Protein AF-A0ABD0X853-F1 (afdb_monomer_lite)

Structure (mmCIF, N/CA/C/O backbone):
data_AF-A0ABD0X853-F1
#
_entry.id   AF-A0ABD0X853-F1
#
loop_
_atom_site.group_PDB
_atom_site.id
_atom_site.type_symbol
_atom_site.label_atom_id
_atom_site.label_alt_id
_atom_site.label_comp_id
_atom_site.label_asym_id
_atom_site.label_entity_id
_atom_site.label_seq_id
_atom_site.pdbx_PDB_ins_code
_atom_site.Cartn_x
_atom_site.Cartn_y
_atom_site.Cartn_z
_atom_site.occupancy
_atom_site.B_iso_or_equiv
_atom_site.auth_seq_id
_atom_site.auth_comp_id
_atom_site.auth_asym_id
_atom_site.auth_atom_id
_atom_site.pdbx_PDB_model_num
ATOM 1 N N . MET A 1 1 ? 74.932 -10.452 -94.643 1.00 52.75 1 MET A N 1
ATOM 2 C CA . MET A 1 1 ? 75.109 -10.412 -93.174 1.00 52.75 1 MET A CA 1
ATOM 3 C C . MET A 1 1 ? 75.388 -9.011 -92.609 1.00 52.75 1 MET A C 1
ATOM 5 O O . MET A 1 1 ? 75.242 -8.850 -91.410 1.00 52.75 1 MET A O 1
ATOM 9 N N . GLY A 1 2 ? 75.765 -7.993 -93.405 1.00 56.88 2 GLY A N 1
ATOM 10 C CA . GLY A 1 2 ? 75.958 -6.618 -92.895 1.00 56.88 2 GLY A CA 1
ATOM 11 C C . GLY A 1 2 ? 74.700 -5.731 -92.892 1.00 56.88 2 GLY A C 1
ATOM 12 O O . GLY A 1 2 ? 74.518 -4.940 -91.975 1.00 56.88 2 GLY A O 1
ATOM 13 N N . SER A 1 3 ? 73.799 -5.887 -93.871 1.00 59.72 3 SER A N 1
ATOM 14 C CA . SER A 1 3 ? 72.617 -5.016 -94.021 1.00 59.72 3 SER A CA 1
ATOM 15 C C . SER A 1 3 ? 71.503 -5.293 -93.006 1.00 59.72 3 SER A C 1
ATOM 17 O O . SER A 1 3 ? 70.805 -4.374 -92.584 1.00 59.72 3 SER A O 1
ATOM 19 N N . GLU A 1 4 ? 71.340 -6.543 -92.571 1.00 64.81 4 GLU A N 1
ATOM 20 C CA . GLU A 1 4 ? 70.337 -6.913 -91.563 1.00 64.81 4 GLU A CA 1
ATOM 21 C C . GLU A 1 4 ? 70.722 -6.413 -90.167 1.00 64.81 4 GLU A C 1
ATOM 23 O O . GLU A 1 4 ? 69.861 -5.951 -89.423 1.00 64.81 4 GLU A O 1
ATOM 28 N N . LEU A 1 5 ? 72.019 -6.411 -89.837 1.00 64.44 5 LEU A N 1
ATOM 29 C CA . LEU A 1 5 ? 72.507 -5.904 -88.555 1.00 64.44 5 LEU A CA 1
ATOM 30 C C . LEU A 1 5 ? 72.352 -4.379 -88.455 1.00 64.44 5 LEU A C 1
ATOM 32 O O . LEU A 1 5 ? 71.980 -3.878 -87.398 1.00 64.44 5 LEU A O 1
ATOM 36 N N . GLU A 1 6 ? 72.563 -3.639 -89.549 1.00 70.38 6 GLU A N 1
ATOM 37 C CA . GLU A 1 6 ? 72.265 -2.200 -89.586 1.00 70.38 6 GLU A CA 1
ATOM 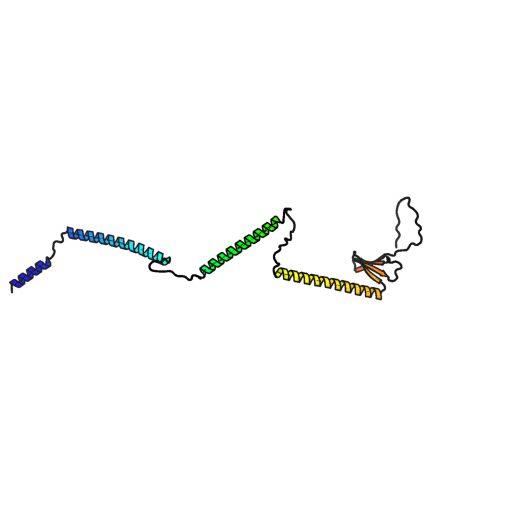38 C C . GLU A 1 6 ? 70.766 -1.908 -89.491 1.00 70.38 6 GLU A C 1
ATOM 40 O O . GLU A 1 6 ? 70.372 -0.961 -88.811 1.00 70.38 6 GLU A O 1
ATOM 45 N N . SER A 1 7 ? 69.927 -2.738 -90.113 1.00 71.19 7 SER A N 1
ATOM 46 C CA . SER A 1 7 ? 68.466 -2.594 -90.067 1.00 71.19 7 SER A CA 1
ATOM 47 C C . SER A 1 7 ? 67.920 -2.838 -88.658 1.00 71.19 7 SER A C 1
ATOM 49 O O . SER A 1 7 ? 67.110 -2.053 -88.168 1.00 71.19 7 SER A O 1
ATOM 51 N N . LEU A 1 8 ? 68.445 -3.855 -87.965 1.00 65.31 8 LEU A N 1
ATOM 52 C CA . LEU A 1 8 ? 68.125 -4.151 -86.567 1.00 65.31 8 LEU A CA 1
ATOM 53 C C . LEU A 1 8 ? 68.648 -3.069 -85.617 1.00 65.31 8 LEU A C 1
ATOM 55 O O . LEU A 1 8 ? 67.955 -2.709 -84.672 1.00 65.31 8 LEU A O 1
ATOM 59 N N . LYS A 1 9 ? 69.821 -2.484 -85.886 1.00 67.62 9 LYS A N 1
ATOM 60 C CA . LYS A 1 9 ? 70.365 -1.374 -85.086 1.00 67.62 9 LYS A CA 1
ATOM 61 C C . LYS A 1 9 ? 69.567 -0.079 -85.282 1.00 67.62 9 LYS A C 1
ATOM 63 O O . LYS A 1 9 ? 69.356 0.650 -84.317 1.00 67.62 9 LYS A O 1
ATOM 68 N N . LYS A 1 10 ? 69.058 0.176 -86.496 1.00 66.00 10 LYS A N 1
ATOM 69 C CA . LYS A 1 10 ? 68.132 1.284 -86.796 1.00 66.00 10 LYS A CA 1
ATOM 70 C C . LYS A 1 10 ? 66.753 1.077 -86.169 1.00 66.00 10 LYS A C 1
ATOM 72 O O . LYS A 1 10 ? 66.209 2.020 -85.611 1.00 66.00 10 LYS A O 1
ATOM 77 N N . GLN A 1 11 ? 66.209 -0.140 -86.206 1.00 61.59 11 GLN A N 1
ATOM 78 C CA . GLN A 1 11 ? 64.957 -0.472 -85.515 1.00 61.59 11 GLN A CA 1
ATOM 79 C C . GLN A 1 11 ? 65.110 -0.415 -83.992 1.00 61.59 11 GLN A C 1
ATOM 81 O O . GLN A 1 11 ? 64.218 0.077 -83.314 1.00 61.59 11 GLN A O 1
ATOM 86 N N . GLN A 1 12 ? 66.252 -0.838 -83.447 1.00 58.97 12 GLN A N 1
ATOM 87 C CA . GLN A 1 12 ? 66.525 -0.764 -82.012 1.00 58.97 12 GLN A CA 1
ATOM 88 C C . GLN A 1 12 ? 66.743 0.680 -81.535 1.00 58.97 12 GLN A C 1
ATOM 90 O O . GLN A 1 12 ? 66.284 1.021 -80.451 1.00 58.97 12 GLN A O 1
ATOM 95 N N . ALA A 1 13 ? 67.344 1.550 -82.354 1.00 54.69 13 ALA A N 1
ATOM 96 C CA . ALA A 1 13 ? 67.406 2.988 -82.081 1.00 54.69 13 ALA A CA 1
ATOM 97 C C . ALA A 1 13 ? 66.012 3.649 -82.130 1.00 54.69 13 ALA A C 1
ATOM 99 O O . ALA A 1 13 ? 65.677 4.431 -81.249 1.00 54.69 13 ALA A O 1
ATOM 100 N N . PHE A 1 14 ? 65.164 3.265 -83.090 1.00 54.28 14 PHE A N 1
ATOM 101 C CA . PHE A 1 14 ? 63.805 3.805 -83.241 1.00 54.28 14 PHE A CA 1
ATOM 102 C C . PHE A 1 14 ? 62.836 3.345 -82.136 1.00 54.28 14 PHE A C 1
ATOM 104 O O . PHE A 1 14 ? 61.912 4.067 -81.779 1.00 54.28 14 PHE A O 1
A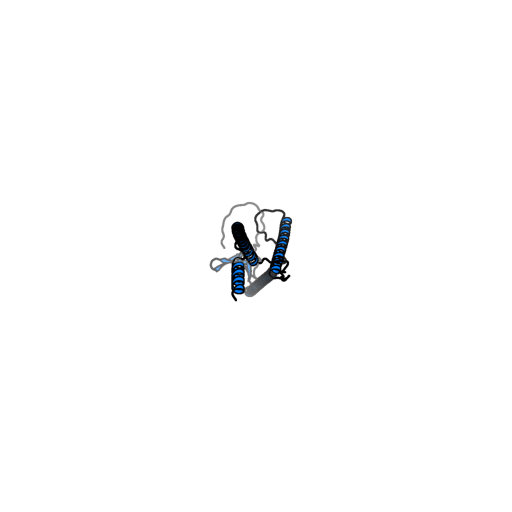TOM 111 N N . ILE A 1 15 ? 63.047 2.151 -81.571 1.00 51.84 15 ILE A N 1
ATOM 112 C CA . ILE A 1 15 ? 62.245 1.617 -80.457 1.00 51.84 15 ILE A CA 1
ATOM 113 C C . ILE A 1 15 ? 62.690 2.214 -79.109 1.00 51.84 15 ILE A C 1
ATOM 115 O O . ILE A 1 15 ? 61.861 2.388 -78.220 1.00 51.84 15 ILE A O 1
ATOM 119 N N . VAL A 1 16 ? 63.969 2.579 -78.961 1.00 50.50 16 VAL A N 1
ATOM 120 C CA . VAL A 1 16 ? 64.491 3.265 -77.762 1.00 50.50 16 VAL A CA 1
ATOM 121 C C . VAL A 1 16 ? 64.174 4.771 -77.770 1.00 50.50 16 VAL A C 1
ATOM 123 O O . VAL A 1 16 ? 64.070 5.373 -76.707 1.00 50.50 16 VAL A O 1
ATOM 126 N N . GLU A 1 17 ? 63.913 5.364 -78.938 1.00 45.22 17 GLU A N 1
ATOM 127 C CA . GLU A 1 17 ? 63.374 6.728 -79.100 1.00 45.22 17 GLU A CA 1
ATOM 128 C C . GLU A 1 17 ? 61.846 6.755 -79.317 1.00 45.22 17 GLU A C 1
ATOM 130 O O . GLU A 1 17 ? 61.290 7.733 -79.816 1.00 45.22 17 GLU A O 1
ATOM 135 N N . GLY A 1 18 ? 61.131 5.696 -78.929 1.00 49.09 18 GLY A N 1
ATOM 136 C CA . GLY A 1 18 ? 59.671 5.701 -78.843 1.00 49.09 18 GLY A CA 1
ATOM 137 C C . GLY A 1 18 ? 59.195 6.537 -77.651 1.00 49.09 18 GLY A C 1
ATOM 138 O O . GLY A 1 18 ? 58.913 5.976 -76.597 1.00 49.09 18 GLY A O 1
ATOM 139 N N . ASN A 1 19 ? 59.098 7.857 -77.866 1.00 55.94 19 ASN A N 1
ATOM 140 C CA . ASN A 1 19 ? 58.679 8.968 -76.982 1.00 55.94 19 ASN A CA 1
ATOM 141 C C . ASN A 1 19 ? 59.812 9.776 -76.308 1.00 55.94 19 ASN A C 1
ATOM 143 O O . ASN A 1 19 ? 59.972 9.700 -75.090 1.00 55.94 19 ASN A O 1
ATOM 147 N N . PRO A 1 20 ? 60.525 10.666 -77.027 1.00 53.47 20 PRO A N 1
ATOM 148 C CA . PRO A 1 20 ? 61.391 11.669 -76.418 1.00 53.47 20 PRO A CA 1
ATOM 149 C C . PRO A 1 20 ? 60.745 13.065 -76.378 1.00 53.47 20 PRO A C 1
ATOM 151 O O . PRO A 1 20 ? 61.444 14.063 -76.228 1.00 53.47 20 PRO A O 1
ATOM 154 N N . LEU A 1 21 ? 59.420 13.169 -76.516 1.00 54.41 21 LEU A N 1
ATOM 155 C CA . LEU A 1 21 ? 58.728 14.446 -76.368 1.00 54.41 21 LEU A CA 1
ATOM 156 C C . LEU A 1 21 ? 57.335 14.254 -75.770 1.00 54.41 21 LEU A C 1
ATOM 158 O O . LEU A 1 21 ? 56.337 14.627 -76.371 1.00 54.41 21 LEU A O 1
ATOM 162 N N . VAL A 1 22 ? 57.278 13.714 -74.550 1.00 58.31 22 VAL A N 1
ATOM 163 C CA . VAL A 1 22 ? 56.329 14.320 -73.613 1.00 58.31 22 VAL A CA 1
ATOM 164 C C . VAL A 1 22 ? 56.853 15.739 -73.457 1.00 58.31 22 VAL A C 1
ATOM 166 O O . VAL A 1 22 ? 57.983 15.929 -72.989 1.00 58.31 22 VAL A O 1
ATOM 169 N N . THR A 1 23 ? 56.134 16.723 -73.992 1.00 70.44 23 THR A N 1
ATOM 170 C CA . THR A 1 23 ? 56.579 18.110 -73.848 1.00 70.44 23 THR A CA 1
ATOM 171 C C . THR A 1 23 ? 56.736 18.374 -72.352 1.00 70.44 23 THR A C 1
ATOM 173 O O . THR A 1 23 ? 56.002 17.823 -71.531 1.00 70.44 23 THR A O 1
ATOM 176 N N . LYS A 1 24 ? 57.738 19.157 -71.947 1.00 79.25 24 LYS A N 1
ATOM 177 C CA . LYS A 1 24 ? 57.947 19.462 -70.521 1.00 79.25 24 LYS A CA 1
ATOM 178 C C . LYS A 1 24 ? 56.639 19.935 -69.857 1.00 79.25 24 LYS A C 1
ATOM 180 O O . LYS A 1 24 ? 56.352 19.571 -68.726 1.00 79.25 24 LYS A O 1
ATOM 185 N N . GLU A 1 25 ? 55.824 20.643 -70.632 1.00 80.38 25 GLU A N 1
ATOM 186 C CA . GLU A 1 25 ? 54.476 21.098 -70.305 1.00 80.38 25 GLU A CA 1
ATOM 187 C C . GLU A 1 25 ? 53.479 19.956 -70.044 1.00 80.38 25 GLU A C 1
ATOM 189 O O . GLU A 1 25 ? 52.725 20.036 -69.084 1.00 80.38 25 GLU A O 1
ATOM 194 N N . GLU A 1 26 ? 53.486 18.873 -70.824 1.00 85.25 26 GLU A N 1
ATOM 195 C CA . GLU A 1 26 ? 52.666 17.678 -70.566 1.00 85.25 26 GLU A CA 1
ATOM 196 C C . GLU A 1 26 ? 53.115 16.924 -69.309 1.00 85.25 26 GLU A C 1
ATOM 198 O O . GLU A 1 26 ? 52.271 16.471 -68.536 1.00 85.25 26 GLU A O 1
ATOM 203 N N . VAL A 1 27 ? 54.427 16.809 -69.060 1.00 87.12 27 VAL A N 1
ATOM 204 C CA . VAL A 1 27 ? 54.938 16.212 -67.810 1.00 87.12 27 VAL A CA 1
ATOM 205 C C . VAL A 1 27 ? 54.499 17.052 -66.614 1.00 87.12 27 VAL A C 1
ATOM 207 O O . VAL A 1 27 ? 54.039 16.506 -65.612 1.00 87.12 27 VAL A O 1
ATOM 210 N N . ASP A 1 28 ? 54.623 18.373 -66.715 1.00 87.56 28 ASP A N 1
ATOM 211 C CA . ASP A 1 28 ? 54.239 19.297 -65.653 1.00 87.56 28 ASP A CA 1
ATOM 212 C C . ASP A 1 28 ? 52.706 19.329 -65.468 1.00 87.56 28 ASP A C 1
ATOM 214 O O . ASP A 1 28 ? 52.232 19.334 -64.335 1.00 87.56 28 ASP A O 1
ATOM 218 N N . ALA A 1 29 ? 51.914 19.217 -66.540 1.00 90.44 29 ALA A N 1
ATOM 219 C CA . ALA A 1 29 ? 50.457 19.079 -66.466 1.00 90.44 29 ALA A CA 1
ATOM 220 C C . ALA A 1 29 ? 50.022 17.760 -65.807 1.00 90.44 29 ALA A C 1
ATOM 222 O O . ALA A 1 29 ? 49.100 17.749 -64.992 1.00 90.44 29 ALA A O 1
ATOM 223 N N . LEU A 1 30 ? 50.695 16.648 -66.115 1.00 92.25 30 LEU A N 1
ATOM 224 C CA . LEU A 1 30 ? 50.442 15.361 -65.466 1.00 92.25 30 LEU A CA 1
ATOM 225 C C . LEU A 1 30 ? 50.843 15.386 -63.988 1.00 92.25 30 LEU A C 1
ATOM 227 O O . LEU A 1 30 ? 50.111 14.844 -63.167 1.00 92.25 30 LEU A O 1
ATOM 231 N N . ARG A 1 31 ? 51.951 16.046 -63.629 1.00 92.69 31 ARG A N 1
ATOM 232 C CA . ARG A 1 31 ? 52.357 16.250 -62.227 1.00 92.69 31 ARG A CA 1
ATOM 233 C C . ARG A 1 31 ? 51.329 17.062 -61.452 1.00 92.69 31 ARG A C 1
ATOM 235 O O . ARG A 1 31 ? 50.897 16.617 -60.397 1.00 92.69 31 ARG A O 1
ATOM 242 N N . LEU A 1 32 ? 50.872 18.180 -62.015 1.00 93.81 32 LEU A N 1
ATOM 243 C CA . LEU A 1 32 ? 49.794 18.975 -61.425 1.00 93.81 32 LEU A CA 1
ATOM 244 C C . LEU A 1 32 ? 48.513 18.149 -61.270 1.00 93.81 32 LEU A C 1
ATOM 246 O O . LEU A 1 32 ? 47.830 18.258 -60.255 1.00 93.81 32 LEU A O 1
ATOM 250 N N . LYS A 1 33 ? 48.193 17.285 -62.243 1.00 95.19 33 LYS A N 1
ATOM 251 C CA . LYS A 1 33 ? 47.018 16.415 -62.142 1.00 95.19 33 LYS A CA 1
ATOM 252 C C . LYS A 1 33 ? 47.171 15.343 -61.066 1.00 95.19 33 LYS A C 1
ATOM 254 O O . LYS A 1 33 ? 46.189 15.015 -60.408 1.00 95.19 33 LYS A O 1
ATOM 259 N N . ILE A 1 34 ? 48.373 14.800 -60.889 1.00 95.31 34 ILE A N 1
ATOM 260 C CA . ILE A 1 34 ? 48.684 13.864 -59.805 1.00 95.31 34 ILE A CA 1
ATOM 261 C C . ILE A 1 34 ? 48.510 14.566 -58.458 1.00 95.31 34 ILE A C 1
ATOM 263 O O . ILE A 1 34 ? 47.775 14.053 -57.624 1.00 95.31 34 ILE A O 1
ATOM 267 N N . GLU A 1 35 ? 49.076 15.760 -58.283 1.00 95.94 35 GLU A N 1
ATOM 268 C CA . GLU A 1 35 ? 48.928 16.547 -57.051 1.00 95.94 35 GLU A CA 1
ATOM 269 C C . GLU A 1 35 ? 47.455 16.886 -56.752 1.00 95.94 35 GLU A C 1
ATOM 271 O O . GLU A 1 35 ? 47.000 16.746 -55.618 1.00 95.94 35 GLU A O 1
ATOM 276 N N . GLU A 1 36 ? 46.671 17.267 -57.767 1.00 96.25 36 GLU A N 1
ATOM 277 C CA . GLU A 1 36 ? 45.229 17.519 -57.624 1.00 96.25 36 GLU A CA 1
ATOM 278 C C . GLU A 1 36 ? 44.469 16.254 -57.196 1.00 96.25 36 GLU A C 1
ATOM 280 O O . GLU A 1 36 ? 43.630 16.299 -56.295 1.00 96.25 36 GLU A O 1
ATOM 285 N N . LEU A 1 37 ? 44.761 15.113 -57.826 1.00 96.69 37 LEU A N 1
ATOM 286 C CA . LEU A 1 37 ? 44.128 13.836 -57.498 1.00 96.69 37 LEU A CA 1
ATOM 287 C C . LEU A 1 37 ? 44.545 13.323 -56.116 1.00 96.69 37 LEU A C 1
ATOM 289 O O . LEU A 1 37 ? 43.723 12.726 -55.424 1.00 96.69 37 LEU A O 1
ATOM 293 N N . GLU A 1 38 ? 45.786 13.557 -55.696 1.00 96.50 38 GLU A N 1
ATOM 294 C CA . GLU A 1 38 ? 46.273 13.221 -54.358 1.00 96.50 38 GLU A CA 1
ATOM 295 C C . GLU A 1 38 ? 45.591 14.077 -53.287 1.00 96.50 38 GLU A C 1
ATOM 297 O O . GLU A 1 38 ? 45.124 13.536 -52.282 1.00 96.50 38 GLU A O 1
ATOM 302 N N . ALA A 1 39 ? 45.440 15.382 -53.528 1.00 96.31 39 ALA A N 1
ATOM 303 C CA . ALA A 1 39 ? 44.702 16.276 -52.638 1.00 96.31 39 ALA A CA 1
ATOM 304 C C . ALA A 1 39 ? 43.216 15.889 -52.541 1.00 96.31 39 ALA A C 1
ATOM 306 O O . ALA A 1 39 ? 42.644 15.859 -51.449 1.00 96.31 39 ALA A O 1
ATOM 307 N N . GLU A 1 40 ? 42.588 15.543 -53.667 1.00 97.00 40 GLU A N 1
ATOM 308 C CA . GLU A 1 40 ? 41.197 15.089 -53.700 1.00 97.00 40 GLU A CA 1
ATOM 309 C C . GLU A 1 40 ? 41.022 13.734 -53.002 1.00 97.00 40 GLU A C 1
ATOM 311 O O . GLU A 1 40 ? 40.076 13.552 -52.235 1.00 97.00 40 GLU A O 1
ATOM 316 N N . ARG A 1 41 ? 41.960 12.798 -53.194 1.00 96.88 41 ARG A N 1
ATOM 317 C CA . ARG A 1 41 ? 41.980 11.525 -52.466 1.00 96.88 41 ARG A CA 1
ATOM 318 C C . ARG A 1 41 ? 42.067 11.770 -50.962 1.00 96.88 41 ARG A C 1
ATOM 320 O O . ARG A 1 41 ? 41.265 11.207 -50.225 1.00 96.88 41 ARG A O 1
ATOM 327 N N . GLN A 1 42 ? 42.988 12.622 -50.514 1.00 96.81 42 GLN A N 1
ATOM 328 C CA . GLN A 1 42 ? 43.139 12.943 -49.095 1.00 96.81 42 GLN A CA 1
ATOM 329 C C . GLN A 1 42 ? 41.861 13.578 -48.525 1.00 96.81 42 GLN A C 1
ATOM 331 O O . GLN A 1 42 ? 41.407 13.207 -47.444 1.00 96.81 42 GLN A O 1
ATOM 336 N N . ARG A 1 43 ? 41.225 14.487 -49.276 1.00 97.62 43 ARG A N 1
ATOM 337 C CA . ARG A 1 43 ? 39.942 15.096 -48.897 1.00 97.62 43 ARG A CA 1
ATOM 338 C C . ARG A 1 43 ? 38.838 14.051 -48.743 1.00 97.62 43 ARG A C 1
ATOM 340 O O . ARG A 1 43 ? 38.073 14.111 -47.782 1.00 97.62 43 ARG A O 1
ATOM 347 N N . LEU A 1 44 ? 38.735 13.114 -49.684 1.00 97.06 44 LEU A N 1
ATOM 348 C CA . LEU A 1 44 ? 37.743 12.041 -49.637 1.00 97.06 44 LEU A CA 1
ATOM 349 C C . LEU A 1 44 ? 38.019 11.055 -48.499 1.00 97.06 44 LEU A C 1
ATOM 351 O O . LEU A 1 44 ? 37.070 10.605 -47.866 1.00 97.06 44 LEU A O 1
ATOM 355 N N . GLU A 1 45 ? 39.282 10.752 -48.201 1.00 97.12 45 GLU A N 1
ATOM 356 C CA . GLU A 1 45 ? 39.669 9.909 -47.062 1.00 97.12 45 GLU A CA 1
ATOM 357 C C . GLU A 1 45 ? 39.276 10.546 -45.726 1.00 97.12 45 GLU A C 1
ATOM 359 O O . GLU A 1 45 ? 38.651 9.888 -44.899 1.00 97.12 45 GLU A O 1
ATOM 364 N N . GLU A 1 46 ? 39.543 11.840 -45.539 1.00 96.88 46 GLU A N 1
ATOM 365 C CA . GLU A 1 46 ? 39.105 12.583 -44.351 1.00 96.88 46 GLU A CA 1
ATOM 366 C C . GLU A 1 46 ? 37.573 12.545 -44.205 1.00 96.88 46 GLU A C 1
ATOM 368 O O . GLU A 1 46 ? 37.039 12.279 -43.126 1.00 96.88 46 GLU A O 1
ATOM 373 N N . GLN A 1 47 ? 36.843 12.763 -45.306 1.00 97.12 47 GLN A N 1
ATOM 374 C CA . GLN A 1 47 ? 35.381 12.691 -45.312 1.00 97.12 47 GLN A CA 1
ATOM 375 C C . GLN A 1 47 ? 34.867 11.286 -44.990 1.00 97.12 47 GLN A C 1
ATOM 377 O O . GLN A 1 47 ? 33.891 11.159 -44.251 1.00 97.12 47 GLN A O 1
ATOM 382 N N . ASN A 1 48 ? 35.517 10.247 -45.514 1.00 97.00 48 ASN A N 1
ATOM 383 C CA . ASN A 1 48 ? 35.157 8.860 -45.250 1.00 97.00 48 ASN A CA 1
ATOM 384 C C . ASN A 1 48 ? 35.380 8.514 -43.774 1.00 97.00 48 ASN A C 1
ATOM 386 O O . ASN A 1 48 ? 34.445 8.065 -43.125 1.00 97.00 48 ASN A O 1
ATOM 390 N N . ASN A 1 49 ? 36.531 8.881 -43.203 1.00 97.00 49 ASN A N 1
ATOM 391 C CA . ASN A 1 49 ? 36.824 8.690 -41.779 1.00 97.00 49 ASN A CA 1
ATOM 392 C C . ASN A 1 49 ? 35.779 9.372 -40.881 1.00 97.00 49 ASN A C 1
ATOM 394 O O . ASN A 1 49 ? 35.324 8.806 -39.890 1.00 97.00 49 ASN A O 1
ATOM 398 N N . VAL A 1 50 ? 35.356 10.595 -41.224 1.00 96.31 50 VAL A N 1
ATOM 399 C CA . VAL A 1 50 ? 34.305 11.303 -40.471 1.00 96.31 50 VAL A CA 1
ATOM 400 C C . VAL A 1 50 ? 32.956 10.591 -40.577 1.00 96.31 50 VAL A C 1
ATOM 402 O O . VAL A 1 50 ? 32.205 10.559 -39.600 1.00 96.31 50 VAL A O 1
ATOM 405 N N . LEU A 1 51 ? 32.617 10.056 -41.749 1.00 95.25 51 LEU A N 1
ATOM 406 C CA . LEU A 1 51 ? 31.381 9.303 -41.947 1.00 95.25 51 LEU A CA 1
ATOM 407 C C . LEU A 1 51 ? 31.421 7.959 -41.219 1.00 95.25 51 LEU A C 1
ATOM 409 O O . LEU A 1 51 ? 30.444 7.621 -40.558 1.00 95.25 51 LEU A O 1
ATOM 413 N N . GLU A 1 52 ? 32.545 7.254 -41.267 1.00 94.56 52 GLU A N 1
ATOM 414 C CA . GLU A 1 52 ? 32.767 5.987 -40.575 1.00 94.56 52 GLU A CA 1
ATOM 415 C C . GLU A 1 52 ? 32.644 6.169 -39.059 1.00 94.56 52 GLU A C 1
ATOM 417 O O . GLU A 1 52 ? 31.802 5.525 -38.440 1.00 94.56 52 GLU A O 1
ATOM 422 N N . MET A 1 53 ? 33.321 7.165 -38.474 1.00 93.12 53 MET A N 1
ATOM 423 C CA . MET A 1 53 ? 33.165 7.495 -37.049 1.00 93.12 53 MET A CA 1
ATOM 424 C C . MET A 1 53 ? 31.715 7.829 -36.663 1.00 93.12 53 MET A C 1
ATOM 426 O O . MET A 1 53 ? 31.267 7.529 -35.555 1.00 93.12 53 MET A O 1
ATOM 430 N N . ARG A 1 54 ? 30.956 8.489 -37.549 1.00 92.44 54 ARG A N 1
ATOM 431 C CA . ARG A 1 54 ? 29.534 8.770 -37.294 1.00 92.44 54 ARG A CA 1
ATOM 432 C C . ARG A 1 54 ? 28.702 7.499 -37.337 1.00 92.44 54 ARG A C 1
ATOM 434 O O . ARG A 1 54 ? 27.836 7.347 -36.482 1.00 92.44 54 ARG A O 1
ATOM 441 N N . MET A 1 55 ? 28.950 6.625 -38.308 1.00 89.31 55 MET A N 1
ATOM 442 C CA . MET A 1 55 ? 28.267 5.339 -38.415 1.00 89.31 55 MET A CA 1
ATOM 443 C C . MET A 1 55 ? 28.542 4.471 -37.190 1.00 89.31 55 MET A C 1
ATOM 445 O O . MET A 1 55 ? 27.592 4.028 -36.560 1.00 89.31 55 MET A O 1
ATOM 449 N N . GLU A 1 56 ? 29.801 4.348 -36.766 1.00 89.81 56 GLU A N 1
ATOM 450 C CA . GLU A 1 56 ? 30.167 3.615 -35.550 1.00 89.81 56 GLU A CA 1
ATOM 451 C C . GLU A 1 56 ? 29.44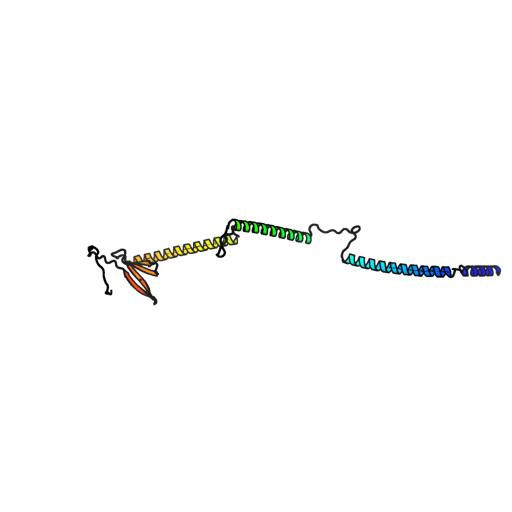1 4.157 -34.315 1.00 89.81 56 GLU A C 1
ATOM 453 O O . GLU A 1 56 ? 28.934 3.396 -33.493 1.00 89.81 56 GLU A O 1
ATOM 458 N N . ARG A 1 57 ? 29.333 5.485 -34.186 1.00 91.25 57 ARG A N 1
ATOM 459 C CA . ARG A 1 57 ? 28.573 6.093 -33.088 1.00 91.25 57 ARG A CA 1
ATOM 460 C C . ARG A 1 57 ? 27.089 5.722 -33.143 1.00 91.25 57 ARG A C 1
ATOM 462 O O . ARG A 1 57 ? 26.512 5.413 -32.105 1.00 91.25 57 ARG A O 1
ATOM 469 N N . HIS A 1 58 ? 26.479 5.746 -34.324 1.00 88.88 58 HIS A N 1
ATOM 470 C CA . HIS A 1 58 ? 25.081 5.354 -34.503 1.00 88.88 58 HIS A CA 1
ATOM 471 C C . HIS A 1 58 ? 24.857 3.861 -34.220 1.00 88.88 58 HIS A C 1
ATOM 473 O O . HIS A 1 58 ? 23.881 3.508 -33.560 1.00 88.88 58 HIS A O 1
ATOM 479 N N . ASP A 1 59 ? 25.797 2.999 -34.606 1.00 84.94 59 ASP A N 1
ATOM 480 C CA . ASP A 1 59 ? 25.754 1.566 -34.303 1.00 84.94 59 ASP A CA 1
ATOM 481 C C . ASP A 1 59 ? 25.850 1.307 -32.789 1.00 84.94 59 ASP A C 1
ATOM 483 O O . ASP A 1 59 ? 25.127 0.466 -32.250 1.00 84.94 59 ASP A O 1
ATOM 487 N N . LEU A 1 60 ? 26.685 2.073 -32.074 1.00 88.00 60 LEU A N 1
ATOM 488 C CA . LEU A 1 60 ? 26.778 2.021 -30.609 1.00 88.00 60 LEU A CA 1
ATOM 489 C C . LEU A 1 60 ? 25.496 2.506 -29.914 1.00 88.00 60 LEU A C 1
ATOM 491 O O . LEU A 1 60 ? 25.154 2.013 -28.838 1.00 88.00 60 LEU A O 1
ATOM 495 N N . GLU A 1 61 ? 24.784 3.459 -30.515 1.00 89.62 61 GLU A N 1
ATOM 496 C CA . GLU A 1 61 ? 23.485 3.955 -30.041 1.00 89.62 61 GLU A CA 1
ATOM 497 C C . GLU A 1 61 ? 22.324 2.996 -30.384 1.00 89.62 61 GLU A C 1
ATOM 499 O O . GLU A 1 61 ? 21.222 3.145 -29.850 1.00 89.62 61 GLU A O 1
ATOM 504 N N . GLY A 1 62 ? 22.580 1.976 -31.214 1.00 87.44 62 GLY A N 1
ATOM 505 C CA . GLY A 1 62 ? 21.598 0.979 -31.639 1.00 87.44 62 GLY A CA 1
ATOM 506 C C . GLY A 1 62 ? 20.695 1.447 -32.781 1.00 87.44 62 GLY A C 1
ATOM 507 O O . GLY A 1 62 ? 19.560 0.972 -32.887 1.00 87.44 62 GLY A O 1
ATOM 508 N N . ASP A 1 63 ? 21.168 2.385 -33.603 1.00 89.44 63 ASP A N 1
ATOM 509 C CA . ASP A 1 63 ? 20.466 2.815 -34.811 1.00 89.44 63 ASP A CA 1
ATOM 510 C C . ASP A 1 63 ? 20.426 1.685 -35.857 1.00 89.44 63 ASP A C 1
ATOM 512 O O . ASP A 1 63 ? 21.264 0.781 -35.871 1.00 89.44 63 ASP A O 1
ATOM 516 N N . TYR A 1 64 ? 19.415 1.695 -36.722 1.00 88.94 64 TYR A N 1
ATOM 517 C CA . TYR A 1 64 ? 19.238 0.658 -37.735 1.00 88.94 64 TYR A CA 1
ATOM 518 C C . TYR A 1 64 ? 18.577 1.195 -39.002 1.00 88.94 64 TYR A C 1
ATOM 520 O O . TYR A 1 64 ? 17.671 2.024 -38.965 1.00 88.94 64 TYR A O 1
ATOM 528 N N . ASP A 1 65 ? 18.986 0.650 -40.149 1.00 90.56 65 ASP A N 1
ATOM 529 C CA . ASP A 1 65 ? 18.372 0.950 -41.443 1.00 90.56 65 ASP A CA 1
ATOM 530 C C . ASP A 1 65 ? 16.998 0.249 -41.559 1.00 90.56 65 ASP A C 1
ATOM 532 O O . ASP A 1 65 ? 16.952 -0.986 -41.650 1.00 90.56 65 ASP A O 1
ATOM 536 N N . PRO A 1 66 ? 15.870 0.990 -41.598 1.00 90.69 66 PRO A N 1
ATOM 537 C CA . PRO A 1 66 ? 14.528 0.409 -41.633 1.00 90.69 66 PRO A CA 1
ATOM 538 C C . PRO A 1 66 ? 14.198 -0.293 -42.960 1.00 90.69 66 PRO A C 1
ATOM 540 O O . PRO A 1 66 ? 13.214 -1.032 -43.026 1.00 90.69 66 PRO A O 1
ATOM 543 N N . VAL A 1 67 ? 14.989 -0.079 -44.021 1.00 94.62 67 VAL A N 1
ATOM 544 C CA . VAL A 1 67 ? 14.823 -0.770 -45.312 1.00 94.62 67 VAL A CA 1
ATOM 545 C C . VAL A 1 67 ? 15.423 -2.176 -45.256 1.00 94.62 67 VAL A C 1
ATOM 547 O O . VAL A 1 67 ? 14.897 -3.098 -45.880 1.00 94.62 67 VAL A O 1
ATOM 550 N N . LYS A 1 68 ? 16.511 -2.354 -44.499 1.00 93.25 68 LYS A N 1
ATOM 551 C CA . LYS A 1 68 ? 17.248 -3.626 -44.400 1.00 93.25 68 LYS A CA 1
ATOM 552 C C . LYS A 1 68 ? 16.849 -4.451 -43.185 1.00 93.25 68 LYS A C 1
ATOM 554 O O . LYS A 1 68 ? 16.855 -5.679 -43.255 1.00 93.25 68 LYS A O 1
ATOM 559 N N . THR A 1 69 ? 16.488 -3.790 -42.090 1.00 92.81 69 THR A N 1
ATOM 560 C CA . THR A 1 69 ? 16.319 -4.429 -40.788 1.00 92.81 69 THR A CA 1
ATOM 561 C C . THR A 1 69 ? 14.974 -4.060 -40.182 1.00 92.81 69 THR A C 1
ATOM 563 O O . THR A 1 69 ? 14.629 -2.890 -40.041 1.00 92.81 69 THR A O 1
ATOM 566 N N . LYS A 1 70 ? 14.213 -5.078 -39.768 1.00 94.69 70 LYS A N 1
ATOM 567 C CA . LYS A 1 70 ? 12.961 -4.901 -39.030 1.00 94.69 70 LYS A CA 1
ATOM 568 C C . LYS A 1 70 ? 13.148 -5.331 -37.582 1.00 94.69 70 LYS A C 1
ATOM 570 O O . LYS A 1 70 ? 13.391 -6.505 -37.312 1.00 94.69 70 LYS A O 1
ATOM 575 N N . VAL A 1 71 ? 12.979 -4.393 -36.655 1.00 92.25 71 VAL A N 1
ATOM 576 C CA . VAL A 1 71 ? 13.027 -4.679 -35.218 1.00 92.25 71 VAL A CA 1
ATOM 577 C C . VAL A 1 71 ? 11.670 -5.199 -34.754 1.00 92.25 71 VAL A C 1
ATOM 579 O O . VAL A 1 71 ? 10.631 -4.586 -35.001 1.00 92.25 71 VAL A O 1
ATOM 582 N N . LEU A 1 72 ? 11.674 -6.352 -34.089 1.00 94.38 72 LEU A N 1
ATOM 583 C CA . LEU A 1 72 ? 10.484 -6.996 -33.543 1.00 94.38 72 LEU A CA 1
ATOM 584 C C . LEU A 1 72 ? 10.664 -7.202 -32.041 1.00 94.38 72 LEU A C 1
ATOM 586 O O . LEU A 1 72 ? 11.744 -7.556 -31.576 1.00 94.38 72 LEU A O 1
ATOM 590 N N . HIS A 1 73 ? 9.585 -7.033 -31.287 1.00 94.94 73 HIS A N 1
ATOM 591 C CA . HIS A 1 73 ? 9.526 -7.400 -29.880 1.00 94.94 73 HIS A CA 1
ATOM 592 C C . HIS A 1 73 ? 8.173 -8.040 -29.577 1.00 94.94 73 HIS A C 1
ATOM 594 O O . HIS A 1 73 ? 7.191 -7.828 -30.293 1.00 94.94 73 HIS A O 1
ATOM 600 N N . PHE A 1 74 ? 8.097 -8.806 -28.490 1.00 96.94 74 PHE A N 1
ATOM 601 C CA . PHE A 1 74 ? 6.817 -9.334 -28.030 1.00 96.94 74 PHE A CA 1
ATOM 602 C C . PHE A 1 74 ? 5.869 -8.187 -27.673 1.00 96.94 74 PHE A C 1
ATOM 604 O O . PHE A 1 74 ? 6.265 -7.217 -27.015 1.00 96.94 74 PHE A O 1
ATOM 611 N N . SER A 1 75 ? 4.611 -8.309 -28.099 1.00 94.44 75 SER A N 1
ATOM 612 C CA . SER A 1 75 ? 3.544 -7.380 -27.713 1.00 94.44 75 SER A CA 1
ATOM 613 C C . SER A 1 75 ? 3.355 -7.373 -26.194 1.00 94.44 75 SER A C 1
ATOM 615 O O . SER A 1 75 ? 3.234 -6.310 -25.597 1.00 94.44 75 SER A O 1
ATOM 617 N N . LEU A 1 76 ? 3.426 -8.555 -25.575 1.00 94.06 76 LEU A N 1
ATOM 618 C CA . LEU A 1 76 ? 3.418 -8.771 -24.129 1.00 94.06 76 LEU A CA 1
ATOM 619 C C . LEU A 1 76 ? 4.847 -8.908 -23.597 1.00 94.06 76 LEU A C 1
ATOM 621 O O . LEU A 1 76 ? 5.310 -10.004 -23.291 1.00 94.06 76 LEU A O 1
ATOM 625 N N . ASN A 1 77 ? 5.558 -7.791 -23.484 1.00 96.69 77 ASN A N 1
ATOM 626 C CA . ASN A 1 77 ? 6.890 -7.763 -22.876 1.00 96.69 77 ASN A CA 1
ATOM 627 C C . ASN A 1 77 ? 6.849 -7.244 -21.421 1.00 96.69 77 ASN A C 1
ATOM 629 O O . ASN A 1 77 ? 5.919 -6.514 -21.061 1.00 96.69 77 ASN A O 1
ATOM 633 N N . PRO A 1 78 ? 7.848 -7.565 -20.577 1.00 97.69 78 PRO A N 1
ATOM 634 C CA . PRO A 1 78 ? 7.882 -7.115 -19.182 1.00 97.69 78 PRO A CA 1
ATOM 635 C C . PRO A 1 78 ? 7.742 -5.594 -19.012 1.00 97.69 78 PRO A C 1
ATOM 637 O O . PRO A 1 78 ? 7.020 -5.138 -18.130 1.00 97.69 78 PRO A O 1
ATOM 640 N N . THR A 1 79 ? 8.344 -4.794 -19.899 1.00 96.94 79 THR A N 1
ATOM 641 C CA . THR A 1 79 ? 8.231 -3.325 -19.877 1.00 96.94 79 THR A CA 1
ATOM 642 C C . THR A 1 79 ? 6.797 -2.853 -20.131 1.00 96.94 79 THR A C 1
ATOM 644 O O . THR A 1 79 ? 6.307 -1.953 -19.450 1.00 96.94 79 THR A O 1
ATOM 647 N N . SER A 1 80 ? 6.098 -3.468 -21.088 1.00 96.56 80 SER A N 1
ATOM 648 C CA . SER A 1 80 ? 4.697 -3.170 -21.400 1.00 96.56 80 SER A CA 1
ATOM 649 C C . SER A 1 80 ? 3.772 -3.539 -20.241 1.00 96.56 80 SER A C 1
ATOM 651 O O . SER A 1 80 ? 2.901 -2.743 -19.893 1.00 96.56 80 SER A O 1
ATOM 653 N N . GLN A 1 81 ? 4.026 -4.671 -19.575 1.00 97.00 81 GLN A N 1
ATOM 654 C CA . GLN A 1 81 ? 3.282 -5.088 -18.386 1.00 97.00 81 GLN A CA 1
ATOM 655 C C . GLN A 1 81 ? 3.521 -4.129 -17.216 1.00 97.00 81 GLN A C 1
ATOM 657 O O . GLN A 1 81 ? 2.561 -3.649 -16.623 1.00 97.00 81 GLN A O 1
ATOM 662 N N . ALA A 1 82 ? 4.774 -3.759 -16.940 1.00 97.56 82 ALA A N 1
ATOM 663 C CA . ALA A 1 82 ? 5.105 -2.800 -15.886 1.00 97.56 82 ALA A CA 1
ATOM 664 C C . ALA A 1 82 ? 4.485 -1.415 -16.145 1.00 97.56 82 ALA A C 1
ATOM 666 O O . ALA A 1 82 ? 3.993 -0.757 -15.228 1.00 97.56 82 ALA A O 1
ATOM 667 N N . LYS A 1 83 ? 4.462 -0.965 -17.409 1.00 97.44 83 LYS A N 1
ATOM 668 C CA . LYS A 1 83 ? 3.779 0.275 -17.801 1.00 97.44 83 LYS A CA 1
ATOM 669 C C . LYS A 1 83 ? 2.270 0.177 -17.569 1.00 97.44 83 LYS A C 1
ATOM 671 O O . LYS A 1 83 ? 1.687 1.127 -17.055 1.00 97.44 83 LYS A O 1
ATOM 676 N N . GLN A 1 84 ? 1.649 -0.943 -17.936 1.00 97.31 84 GLN A N 1
ATOM 677 C CA . GLN A 1 84 ? 0.219 -1.168 -17.733 1.00 97.31 84 GLN A CA 1
ATOM 678 C C . GLN A 1 84 ? -0.146 -1.213 -16.246 1.00 97.31 84 GLN A C 1
ATOM 680 O O . GLN A 1 84 ? -1.093 -0.544 -15.849 1.00 97.31 84 GLN A O 1
ATOM 685 N N . GLN A 1 85 ? 0.629 -1.923 -15.426 1.00 97.38 85 GLN A N 1
ATOM 686 C CA . GLN A 1 85 ? 0.442 -1.972 -13.973 1.00 97.38 85 GLN A CA 1
ATOM 687 C C . GLN A 1 85 ? 0.519 -0.576 -13.356 1.00 97.38 85 GLN A C 1
ATOM 689 O O . GLN A 1 85 ? -0.395 -0.166 -12.652 1.00 97.38 85 GLN A O 1
ATOM 694 N N . ARG A 1 86 ? 1.536 0.215 -13.719 1.00 97.94 86 ARG A N 1
ATOM 695 C CA . ARG A 1 86 ? 1.658 1.602 -13.246 1.00 97.94 86 ARG A CA 1
ATOM 696 C C . ARG A 1 86 ? 0.448 2.461 -13.624 1.00 97.94 86 ARG A C 1
ATOM 698 O O . ARG A 1 86 ? 0.031 3.311 -12.842 1.00 97.94 86 ARG A O 1
ATOM 705 N N . LEU A 1 87 ? -0.096 2.283 -14.830 1.00 98.19 87 LEU A N 1
ATOM 706 C CA . LEU A 1 87 ? -1.302 2.998 -15.257 1.00 98.19 87 LEU A CA 1
ATOM 707 C C . LEU A 1 87 ? -2.520 2.570 -14.432 1.00 98.19 87 LEU A C 1
ATOM 709 O O . LEU A 1 87 ? -3.242 3.436 -13.947 1.00 98.19 87 LEU A O 1
ATOM 713 N N . GLN A 1 88 ? -2.699 1.266 -14.218 1.00 97.81 88 GLN A N 1
ATOM 714 C CA . GLN A 1 88 ? -3.782 0.721 -13.397 1.00 97.81 88 GLN A CA 1
ATOM 715 C C . GLN A 1 88 ? -3.700 1.205 -11.946 1.00 97.81 88 GLN A C 1
ATOM 717 O O . GLN A 1 88 ? -4.707 1.628 -11.390 1.00 97.81 88 GLN A O 1
ATOM 722 N N . GLU A 1 89 ? -2.510 1.214 -11.346 1.00 97.69 89 GLU A N 1
ATOM 723 C CA . GLU A 1 89 ? -2.283 1.754 -10.001 1.00 97.69 89 GLU A CA 1
ATOM 724 C C . GLU A 1 89 ? -2.615 3.248 -9.933 1.00 97.69 89 GLU A C 1
ATOM 726 O O . GLU A 1 89 ? -3.304 3.697 -9.019 1.00 97.69 89 GLU A O 1
ATOM 731 N N . ALA A 1 90 ? -2.176 4.032 -10.921 1.00 98.00 90 ALA A N 1
ATOM 732 C CA . ALA A 1 90 ? -2.481 5.457 -10.975 1.00 98.00 90 ALA A CA 1
ATOM 733 C C . ALA A 1 90 ? -3.989 5.724 -11.129 1.00 98.00 90 ALA A C 1
ATOM 735 O O . ALA A 1 90 ? -4.508 6.678 -10.548 1.00 98.00 90 ALA A O 1
ATOM 736 N N . GLU A 1 91 ? -4.697 4.902 -11.904 1.00 98.00 91 GLU A N 1
ATOM 737 C CA . GLU A 1 91 ? -6.153 4.966 -12.039 1.00 98.00 91 GLU A CA 1
ATOM 738 C C . GLU A 1 91 ? -6.857 4.569 -10.740 1.00 98.00 91 GLU A C 1
ATOM 740 O O . GLU A 1 91 ? -7.708 5.324 -10.269 1.00 98.00 91 GLU A O 1
ATOM 745 N N . ALA A 1 92 ? -6.449 3.467 -10.107 1.00 97.62 92 ALA A N 1
ATOM 746 C CA . ALA A 1 92 ? -6.980 3.028 -8.820 1.00 97.62 92 ALA A CA 1
ATOM 747 C C . ALA A 1 92 ? -6.831 4.128 -7.757 1.00 97.62 92 ALA A C 1
ATOM 749 O O . ALA A 1 92 ? -7.822 4.561 -7.169 1.00 97.62 92 ALA A O 1
ATOM 750 N N . LEU A 1 93 ? -5.630 4.696 -7.611 1.00 97.56 93 LEU A N 1
ATOM 751 C CA . LEU A 1 93 ? -5.374 5.803 -6.685 1.00 97.56 93 LEU A CA 1
ATOM 752 C C . LEU A 1 93 ? -6.234 7.035 -6.993 1.00 97.56 93 LEU A C 1
ATOM 754 O O . LEU A 1 93 ? -6.731 7.694 -6.080 1.00 97.56 93 LEU A O 1
ATOM 758 N N . ARG A 1 94 ? -6.450 7.366 -8.272 1.00 97.25 94 ARG A N 1
ATOM 759 C CA . ARG A 1 94 ? -7.342 8.474 -8.653 1.00 97.25 94 ARG A CA 1
ATOM 760 C C . ARG A 1 94 ? -8.784 8.203 -8.246 1.00 97.25 94 ARG A C 1
ATOM 762 O O . ARG A 1 94 ? -9.429 9.118 -7.735 1.00 97.25 94 ARG A O 1
ATOM 769 N N . THR A 1 95 ? -9.272 6.981 -8.450 1.00 97.06 95 THR A N 1
ATOM 770 C CA . THR A 1 95 ? -10.630 6.602 -8.042 1.00 97.06 95 THR A CA 1
ATOM 771 C C . THR A 1 95 ? -10.791 6.628 -6.525 1.00 97.06 95 THR A C 1
ATOM 773 O O . THR A 1 95 ? -11.754 7.212 -6.039 1.00 97.06 95 THR A O 1
ATOM 776 N N . GLU A 1 96 ? -9.821 6.122 -5.761 1.00 95.69 96 GLU A N 1
ATOM 777 C CA . GLU A 1 96 ? -9.843 6.183 -4.295 1.00 95.69 96 GLU A CA 1
ATOM 778 C C . GLU A 1 96 ? -9.844 7.623 -3.783 1.00 95.69 96 GLU A C 1
ATOM 780 O O . GLU A 1 96 ? -10.650 7.978 -2.922 1.00 95.69 96 GLU A O 1
ATOM 785 N N . LEU A 1 97 ? -8.997 8.488 -4.351 1.00 96.56 97 LEU A N 1
ATOM 786 C CA . LEU A 1 97 ? -8.986 9.908 -4.011 1.00 96.56 97 LEU A CA 1
ATOM 787 C C . LEU A 1 97 ? -10.316 10.583 -4.344 1.00 96.56 97 LEU A C 1
ATOM 789 O O . LEU A 1 97 ? -10.755 11.455 -3.594 1.00 96.56 97 LEU A O 1
ATOM 793 N N . GLN A 1 98 ? -10.956 10.213 -5.453 1.00 96.38 98 GLN A N 1
ATOM 794 C CA . GLN A 1 98 ? -12.273 10.731 -5.801 1.00 96.38 98 GLN A CA 1
ATOM 795 C C . GLN A 1 98 ? -13.330 10.272 -4.790 1.00 96.38 98 GLN A C 1
ATOM 797 O O . GLN A 1 98 ? -14.007 11.125 -4.217 1.00 96.38 98 GLN A O 1
ATOM 802 N N . CYS A 1 99 ? -13.412 8.972 -4.504 1.00 95.25 99 CYS A N 1
ATOM 803 C CA . CYS A 1 99 ? -14.330 8.415 -3.511 1.00 95.25 99 CYS A CA 1
ATOM 804 C C . CYS A 1 99 ? -14.129 9.060 -2.133 1.00 95.25 99 CYS A C 1
ATOM 806 O O . CYS A 1 99 ? -15.091 9.470 -1.486 1.00 95.25 99 CYS A O 1
ATOM 808 N N . LEU A 1 100 ? -12.876 9.223 -1.696 1.00 93.56 100 LEU A N 1
ATOM 809 C CA . LEU A 1 100 ? -12.552 9.863 -0.423 1.00 93.56 100 LEU A CA 1
ATOM 810 C C . LEU A 1 100 ? -12.955 11.342 -0.412 1.00 93.56 100 LEU A C 1
ATOM 812 O O . LEU A 1 100 ? -13.497 11.829 0.578 1.00 93.56 100 LEU A O 1
ATOM 816 N N . ARG A 1 101 ? -12.730 12.071 -1.512 1.00 94.56 101 ARG A N 1
ATOM 817 C CA . ARG A 1 101 ? -13.159 13.473 -1.646 1.00 94.56 101 ARG A CA 1
ATOM 818 C C . ARG A 1 101 ? -14.676 13.614 -1.624 1.00 94.56 101 ARG A C 1
ATOM 820 O O . ARG A 1 101 ? -15.179 14.550 -1.008 1.00 94.56 101 ARG A O 1
ATOM 827 N N . GLU A 1 102 ? -15.399 12.721 -2.288 1.00 93.19 102 GLU A N 1
ATOM 828 C CA . GLU A 1 102 ? -16.864 12.685 -2.263 1.00 93.19 102 GLU A CA 1
ATOM 829 C C . GLU A 1 102 ? -17.376 12.359 -0.857 1.00 93.19 102 GLU A C 1
ATOM 831 O O . GLU A 1 102 ? -18.270 13.043 -0.355 1.00 93.19 102 GLU A O 1
ATOM 836 N N . HIS A 1 103 ? -16.739 11.409 -0.169 1.00 86.94 103 HIS A N 1
ATOM 837 C CA . HIS A 1 103 ? -17.054 11.079 1.216 1.00 86.94 103 HIS A CA 1
ATOM 838 C C . HIS A 1 103 ? -16.830 12.273 2.153 1.00 86.94 103 HIS A C 1
ATOM 840 O O . HIS A 1 103 ? -17.751 12.676 2.863 1.00 86.94 103 HIS A O 1
ATOM 846 N N . LEU A 1 104 ? -15.660 12.917 2.097 1.00 88.31 104 LEU A N 1
ATOM 847 C CA . LEU A 1 104 ? -15.373 14.129 2.873 1.00 88.31 104 LEU A CA 1
ATOM 848 C C . LEU A 1 104 ? -16.361 15.256 2.565 1.00 88.31 104 LEU A C 1
ATOM 850 O O . LEU A 1 104 ? -16.816 15.930 3.486 1.00 88.31 104 LEU A O 1
ATOM 854 N N . ARG A 1 105 ? -16.745 15.437 1.295 1.00 91.44 105 ARG A N 1
ATOM 855 C CA . ARG A 1 105 ? -17.771 16.413 0.912 1.00 91.44 105 ARG A CA 1
ATOM 856 C C . ARG A 1 105 ? -19.119 16.080 1.544 1.00 91.44 105 ARG A C 1
ATOM 858 O O . ARG A 1 105 ? -19.790 16.990 2.015 1.00 91.44 105 ARG A O 1
ATOM 865 N N . SER A 1 106 ? -19.509 14.806 1.579 1.00 85.81 106 SER A N 1
ATOM 866 C CA . SER A 1 106 ? -20.758 14.377 2.215 1.00 85.81 106 SER A CA 1
ATOM 867 C C . SER A 1 106 ? -20.749 14.615 3.730 1.00 85.81 106 SER A C 1
ATOM 869 O O . SER A 1 106 ? -21.730 15.129 4.260 1.00 85.81 106 SER A O 1
ATOM 871 N N . LEU A 1 107 ? -19.624 14.360 4.411 1.00 83.25 107 LEU A N 1
ATOM 872 C CA . LEU A 1 107 ? -19.450 14.676 5.834 1.00 83.25 107 LEU A CA 1
ATOM 873 C C . LEU A 1 107 ? -19.506 16.185 6.093 1.00 83.25 107 LEU A C 1
ATOM 875 O O . LEU A 1 107 ? -20.174 16.621 7.024 1.00 83.25 107 LEU A O 1
ATOM 879 N N . GLN A 1 108 ? -18.840 16.990 5.263 1.00 82.56 108 GLN A N 1
ATOM 880 C CA . GLN A 1 108 ? -18.863 18.451 5.385 1.00 82.56 108 GLN A CA 1
ATOM 881 C C . GLN A 1 108 ? -20.249 19.037 5.085 1.00 82.56 108 GLN A C 1
ATOM 883 O O . GLN A 1 108 ? -20.660 19.991 5.736 1.00 82.56 108 GLN A O 1
ATOM 888 N N . ALA A 1 109 ? -20.990 18.465 4.131 1.00 78.69 109 ALA A N 1
ATOM 889 C CA . ALA A 1 109 ? -22.350 18.890 3.802 1.00 78.69 109 ALA A CA 1
ATOM 890 C C . ALA A 1 109 ? -23.381 18.446 4.855 1.00 78.69 109 ALA A C 1
ATOM 892 O O . ALA A 1 109 ? -24.332 19.176 5.120 1.00 78.69 109 ALA A O 1
ATOM 893 N N . GLY A 1 110 ? -23.187 17.276 5.473 1.00 64.00 110 GLY A N 1
ATOM 894 C CA . GLY A 1 110 ? -23.989 16.795 6.604 1.00 64.00 110 GLY A CA 1
ATOM 895 C C . GLY A 1 110 ? -23.631 17.451 7.943 1.00 64.00 110 GLY A C 1
ATOM 896 O O . GLY A 1 110 ? -24.393 17.341 8.899 1.00 64.00 110 GLY A O 1
ATOM 897 N N . GLY A 1 111 ? -22.491 18.145 8.009 1.00 53.19 111 GLY A N 1
ATOM 898 C CA . GLY A 1 111 ? -21.996 18.874 9.171 1.00 53.19 111 GLY A CA 1
ATOM 899 C C . GLY A 1 111 ? -22.006 20.383 8.947 1.00 53.19 111 GLY A C 1
ATOM 900 O O . GLY A 1 111 ? -20.952 21.012 8.857 1.00 53.19 111 GLY A O 1
ATOM 901 N N . THR A 1 112 ? -23.185 21.001 8.875 1.00 45.31 112 THR A N 1
ATOM 902 C CA . THR A 1 112 ? -23.273 22.463 8.925 1.00 45.31 112 THR A CA 1
ATOM 903 C C . THR A 1 112 ? -22.883 22.963 10.322 1.00 45.31 112 THR A C 1
ATOM 905 O O . THR A 1 112 ? -23.670 22.876 11.257 1.00 45.31 112 THR A O 1
ATOM 908 N N . VAL A 1 113 ? -21.666 23.504 10.416 1.00 53.56 113 VAL A N 1
ATOM 909 C CA . VAL A 1 113 ? -21.192 24.542 11.351 1.00 53.56 113 VAL A CA 1
ATOM 910 C C . VAL A 1 113 ? -21.438 24.296 12.847 1.00 53.56 113 VAL A C 1
ATOM 912 O O . VAL A 1 113 ? -22.486 24.637 13.387 1.00 53.56 113 VAL A O 1
ATOM 915 N N . SER A 1 114 ? -20.381 23.896 13.559 1.00 40.81 114 SER A N 1
ATOM 916 C CA . SER A 1 114 ? -20.047 24.456 14.878 1.00 40.81 114 SER A CA 1
ATOM 917 C C . SER A 1 114 ? -18.587 24.178 15.241 1.00 40.81 114 SER A C 1
ATOM 919 O O . SER A 1 114 ? -18.218 23.030 15.425 1.00 40.81 114 SER A O 1
ATOM 921 N N . ALA A 1 115 ? -17.818 25.272 15.309 1.00 37.62 115 ALA A N 1
ATOM 922 C CA . ALA A 1 115 ? -16.712 25.597 16.224 1.00 37.62 115 ALA A CA 1
ATOM 923 C C . ALA A 1 115 ? -15.551 24.597 16.498 1.00 37.62 115 ALA A C 1
ATOM 925 O O . ALA A 1 115 ? -15.715 23.383 16.477 1.00 37.62 115 ALA A O 1
ATOM 926 N N . PRO A 1 116 ? -14.337 25.117 16.791 1.00 49.25 116 PRO A N 1
ATOM 927 C CA . PRO A 1 116 ? -13.140 24.311 16.977 1.00 49.25 116 PRO A CA 1
ATOM 928 C C . PRO A 1 116 ? -13.065 23.749 18.402 1.00 49.25 116 PRO A C 1
ATOM 930 O O . PRO A 1 116 ? -13.200 24.486 19.376 1.00 49.25 116 PRO A O 1
ATOM 933 N N . GLY A 1 117 ? -12.752 22.461 18.507 1.00 46.69 117 GLY A N 1
ATOM 934 C CA . GLY A 1 117 ? -12.384 21.813 19.764 1.00 46.69 117 GLY A CA 1
ATOM 935 C C . GLY A 1 117 ? -13.455 20.864 20.288 1.00 46.69 117 GLY A C 1
ATOM 936 O O . GLY A 1 117 ? -14.560 21.273 20.621 1.00 46.69 117 GLY A O 1
ATOM 937 N N . GLY A 1 118 ? -13.079 19.593 20.404 1.00 38.62 118 GLY A N 1
ATOM 938 C CA . GLY A 1 118 ? -13.867 18.577 21.091 1.00 38.62 118 GLY A CA 1
ATOM 939 C C . GLY A 1 118 ? -14.017 17.317 20.256 1.00 38.62 118 GLY A C 1
ATOM 940 O O . GLY A 1 118 ? -14.770 17.311 19.289 1.00 38.62 118 GLY A O 1
ATOM 941 N N . ASP A 1 119 ? -13.265 16.289 20.653 1.00 47.81 119 ASP A N 1
ATOM 942 C CA . ASP A 1 119 ? -13.471 14.859 20.399 1.00 47.81 119 ASP A CA 1
ATOM 943 C C . ASP A 1 119 ? -14.761 14.509 19.646 1.00 47.81 119 ASP A C 1
ATOM 945 O O . ASP A 1 119 ? -15.795 14.181 20.229 1.00 47.81 119 ASP A O 1
ATOM 949 N N . ALA A 1 120 ? -14.683 14.523 18.320 1.00 43.06 120 ALA A N 1
ATOM 950 C CA . ALA A 1 120 ? -15.681 13.893 17.482 1.00 43.06 120 ALA A CA 1
ATOM 951 C C . ALA A 1 120 ? -15.107 12.553 17.037 1.00 43.06 120 ALA A C 1
ATOM 953 O O . ALA A 1 120 ? -14.354 12.457 16.069 1.00 43.06 120 ALA A O 1
ATOM 954 N N . SER A 1 121 ? -15.477 11.517 17.785 1.00 50.38 121 SER A N 1
ATOM 955 C CA . SER A 1 121 ? -15.579 10.148 17.292 1.00 50.38 121 SER A CA 1
ATOM 956 C C . SER A 1 121 ? -16.421 10.177 16.012 1.00 50.38 121 SER A C 1
ATOM 958 O O . SER A 1 121 ? -17.652 10.160 16.044 1.00 50.38 121 SER A O 1
ATOM 960 N N . LEU A 1 122 ? -15.754 10.354 14.872 1.00 47.28 122 LEU A N 1
ATOM 961 C CA . LEU A 1 122 ? -16.389 10.373 13.565 1.00 47.28 122 LEU A CA 1
ATOM 962 C C . LEU A 1 122 ? -16.754 8.930 13.231 1.00 47.28 122 LEU A C 1
ATOM 964 O O . LEU A 1 122 ? -15.903 8.121 12.866 1.00 47.28 122 LEU A O 1
ATOM 968 N N . GLY A 1 123 ? -18.038 8.616 13.403 1.00 50.09 123 GLY A N 1
ATOM 969 C CA . GLY A 1 123 ? -18.660 7.377 12.960 1.00 50.09 123 GLY A CA 1
ATOM 970 C C . GLY A 1 123 ? -18.553 7.244 11.446 1.00 50.09 123 GLY A C 1
ATOM 971 O O . GLY A 1 123 ? -19.438 7.659 10.702 1.00 50.09 123 GLY A O 1
ATOM 972 N N . VAL A 1 124 ? -17.444 6.667 10.999 1.00 43.50 124 VAL A N 1
ATOM 973 C CA . VAL A 1 124 ? -17.230 6.259 9.619 1.00 43.50 124 VAL A CA 1
ATOM 974 C C . VAL A 1 124 ? -18.061 4.997 9.374 1.00 43.50 124 VAL A C 1
ATOM 976 O O . VAL A 1 124 ? -17.736 3.922 9.873 1.00 43.50 124 VAL A O 1
ATOM 979 N N . ASN A 1 125 ? -19.137 5.118 8.592 1.00 48.53 125 ASN A N 1
ATOM 980 C CA . ASN A 1 125 ? -19.849 3.978 8.002 1.00 48.53 125 ASN A CA 1
ATOM 981 C C . ASN A 1 125 ? -19.030 3.405 6.828 1.00 48.53 125 ASN A C 1
ATOM 983 O O . ASN A 1 125 ? -19.442 3.459 5.672 1.00 48.53 125 ASN A O 1
ATOM 987 N N . LEU A 1 126 ? -17.843 2.879 7.129 1.00 52.28 126 LEU A N 1
ATOM 988 C CA . LEU A 1 126 ? -17.219 1.834 6.323 1.00 52.28 126 LEU A CA 1
ATOM 989 C C . LEU A 1 126 ? -17.860 0.509 6.761 1.00 52.28 126 LEU A C 1
ATOM 991 O O . LEU A 1 126 ? -18.117 0.352 7.961 1.00 52.28 126 LEU A O 1
ATOM 995 N N . PRO A 1 127 ? -18.118 -0.455 5.855 1.00 50.25 127 PRO A N 1
ATOM 996 C CA . PRO A 1 127 ? -18.373 -1.817 6.297 1.00 50.25 127 PRO A CA 1
ATOM 997 C C . PRO A 1 127 ? -17.208 -2.197 7.221 1.00 50.25 127 PRO A C 1
ATOM 999 O O . PRO A 1 127 ? -16.052 -2.026 6.821 1.00 50.25 127 PRO A O 1
ATOM 1002 N N . PRO A 1 128 ? -17.483 -2.582 8.479 1.00 56.88 128 PRO A N 1
ATOM 1003 C CA . PRO A 1 128 ? -16.428 -2.822 9.447 1.00 56.88 128 PRO A CA 1
ATOM 1004 C C . PRO A 1 128 ? -15.467 -3.841 8.841 1.00 56.88 128 PRO A C 1
ATOM 1006 O O . PRO A 1 128 ? -15.902 -4.897 8.373 1.00 56.88 128 PRO A O 1
ATOM 1009 N N . SER A 1 129 ? -14.175 -3.499 8.790 1.00 68.75 129 SER A N 1
ATOM 1010 C CA . SER A 1 129 ? -13.150 -4.458 8.384 1.00 68.75 129 SER A CA 1
ATOM 1011 C C . SER A 1 129 ? -13.315 -5.722 9.232 1.00 68.75 129 SER A C 1
ATOM 1013 O O . SER A 1 129 ? -13.803 -5.652 10.363 1.00 68.75 129 SER A O 1
ATOM 1015 N N . GLN A 1 130 ? -12.945 -6.887 8.696 1.00 73.19 130 GLN A N 1
ATOM 1016 C CA . GLN A 1 130 ? -13.079 -8.165 9.410 1.00 73.19 130 GLN A CA 1
ATOM 1017 C C . GLN A 1 130 ? -12.526 -8.078 10.847 1.00 73.19 130 GLN A C 1
ATOM 1019 O O . GLN A 1 130 ? -13.142 -8.566 11.787 1.00 73.19 130 GLN A O 1
ATOM 1024 N N . GLU A 1 131 ? -11.436 -7.331 11.025 1.00 74.38 131 GLU A N 1
ATOM 1025 C CA . GLU A 1 131 ? -10.835 -7.014 12.319 1.00 74.38 131 GLU A CA 1
ATOM 1026 C C . GLU A 1 131 ? -11.766 -6.230 13.264 1.00 74.38 131 GLU A C 1
ATOM 1028 O O . GLU A 1 131 ? -11.870 -6.565 14.440 1.00 74.38 131 GLU A O 1
ATOM 1033 N N . VAL A 1 132 ? -12.505 -5.231 12.772 1.00 79.88 132 VAL A N 1
ATOM 1034 C CA . VAL A 1 132 ? -13.487 -4.480 13.575 1.00 79.88 132 VAL A CA 1
ATOM 1035 C C . VAL A 1 132 ? -14.669 -5.365 13.975 1.00 79.88 132 VAL A C 1
ATOM 1037 O O . VAL A 1 132 ? -15.174 -5.236 15.090 1.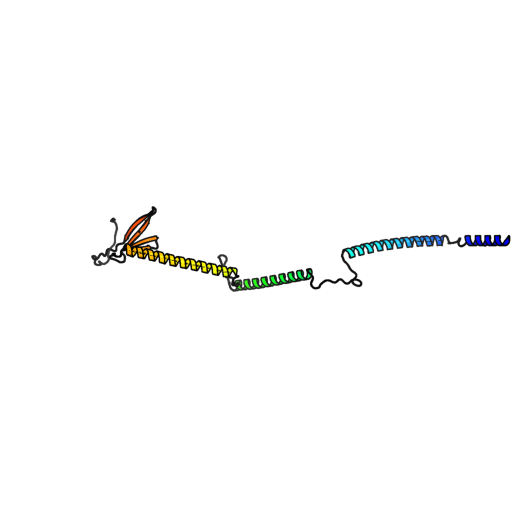00 79.88 132 VAL A O 1
ATOM 1040 N N . LEU A 1 133 ? -15.115 -6.277 13.105 1.00 81.25 133 LEU A N 1
ATOM 1041 C CA . LEU A 1 133 ? -16.157 -7.251 13.452 1.00 81.25 133 LEU A CA 1
ATOM 1042 C C . LEU A 1 133 ? -15.677 -8.235 14.525 1.00 81.25 133 LEU A C 1
ATOM 1044 O O . LEU A 1 133 ? -16.393 -8.480 15.499 1.00 81.25 133 LEU A O 1
ATOM 1048 N N . ASP A 1 134 ? -14.459 -8.753 14.382 1.00 83.19 134 ASP A N 1
ATOM 1049 C CA . ASP A 1 134 ? -13.866 -9.679 15.344 1.00 83.19 134 ASP A CA 1
ATOM 1050 C C . ASP A 1 134 ? -13.613 -8.999 16.700 1.00 83.19 134 ASP A C 1
ATOM 1052 O O . ASP A 1 134 ? -13.920 -9.577 17.746 1.00 83.19 134 ASP A O 1
ATOM 1056 N N . LEU A 1 135 ? -13.157 -7.741 16.702 1.00 84.12 135 LEU A N 1
ATOM 1057 C CA . LEU A 1 135 ? -13.005 -6.928 17.913 1.00 84.12 135 LEU A CA 1
ATOM 1058 C C . LEU A 1 135 ? -14.348 -6.650 18.596 1.00 84.12 135 LEU A C 1
ATOM 1060 O O . LEU A 1 135 ? -14.450 -6.794 19.815 1.00 84.12 135 LEU A O 1
ATOM 1064 N N . ARG A 1 136 ? -15.401 -6.315 17.837 1.00 86.00 136 ARG A N 1
ATOM 1065 C CA . ARG A 1 136 ? -16.754 -6.137 18.396 1.00 86.00 136 ARG A CA 1
ATOM 1066 C C . ARG A 1 136 ? -17.258 -7.417 19.050 1.00 86.00 136 ARG A C 1
ATOM 1068 O O . ARG A 1 136 ? -17.724 -7.382 20.185 1.00 86.00 136 ARG A O 1
ATOM 1075 N N . LYS A 1 137 ? -17.070 -8.561 18.393 1.00 89.69 137 LYS A N 1
ATOM 1076 C CA . LYS A 1 137 ? -17.437 -9.870 18.944 1.00 89.69 137 LYS A CA 1
ATOM 1077 C C . LYS A 1 137 ? -16.656 -10.202 20.218 1.00 89.69 137 LYS A C 1
ATOM 1079 O O . LYS A 1 137 ? -17.216 -10.767 21.159 1.00 89.69 137 LYS A O 1
ATOM 1084 N N . GLN A 1 138 ? -15.369 -9.855 20.279 1.00 89.56 138 GLN A N 1
ATOM 1085 C CA . GLN A 1 138 ? -14.572 -10.021 21.496 1.00 89.56 138 GLN A CA 1
ATOM 1086 C C . GLN A 1 138 ? -15.071 -9.122 22.631 1.00 89.56 138 GLN A C 1
ATOM 1088 O O . GLN A 1 138 ? -15.217 -9.621 23.750 1.00 89.56 138 GLN A O 1
ATOM 1093 N N . MET A 1 139 ? -15.386 -7.855 22.347 1.00 89.69 139 MET A N 1
ATOM 1094 C CA . MET A 1 139 ? -15.942 -6.907 23.317 1.00 89.69 139 MET A CA 1
ATOM 1095 C C . MET A 1 139 ? -17.271 -7.408 23.888 1.00 89.69 139 MET A C 1
ATOM 1097 O O . MET A 1 139 ? -17.392 -7.541 25.102 1.00 89.69 139 MET A O 1
ATOM 1101 N N . GLU A 1 140 ? -18.211 -7.814 23.031 1.00 91.50 140 GLU A N 1
ATOM 1102 C CA . GLU A 1 140 ? -19.492 -8.399 23.450 1.00 91.50 140 GLU A CA 1
ATOM 1103 C C . GLU A 1 140 ? -19.286 -9.652 24.315 1.00 91.50 140 GLU A C 1
ATOM 1105 O O . GLU A 1 140 ? -19.939 -9.837 25.344 1.00 91.50 140 GLU A O 1
ATOM 1110 N N . SER A 1 141 ? -18.327 -10.512 23.949 1.00 90.94 141 SER A N 1
ATOM 1111 C CA . SER A 1 141 ? -18.009 -11.701 24.746 1.00 90.94 141 SER A CA 1
ATOM 1112 C C . SER A 1 141 ? -17.437 -11.353 26.125 1.00 90.94 141 SER A C 1
ATOM 1114 O O . SER A 1 141 ? -17.726 -12.043 27.107 1.00 90.94 141 SER A O 1
ATOM 1116 N N . ALA A 1 142 ? -16.625 -10.298 26.211 1.00 90.88 142 ALA A N 1
ATOM 1117 C CA . ALA A 1 142 ? -16.024 -9.830 27.451 1.00 90.88 142 ALA A CA 1
ATOM 1118 C C . ALA A 1 142 ? -17.070 -9.151 28.346 1.00 90.88 142 ALA A C 1
ATOM 1120 O O . ALA A 1 142 ? -17.113 -9.417 29.548 1.00 90.88 142 ALA A O 1
ATOM 1121 N N . GLU A 1 143 ? -17.959 -8.347 27.766 1.00 92.94 143 GLU A N 1
ATOM 1122 C CA . GLU A 1 143 ? -19.093 -7.737 28.460 1.00 92.94 143 GLU A CA 1
ATOM 1123 C C . GLU A 1 143 ? -20.036 -8.799 29.023 1.00 92.94 143 GLU A C 1
ATOM 1125 O O . GLU A 1 143 ? -20.361 -8.761 30.211 1.00 92.94 143 GLU A O 1
ATOM 1130 N N . LEU A 1 144 ? -20.391 -9.814 28.228 1.00 94.25 144 LEU A N 1
ATOM 1131 C CA . LEU A 1 144 ? -21.242 -10.911 28.685 1.00 94.25 144 LEU A CA 1
ATOM 1132 C C . LEU A 1 144 ? -20.593 -11.704 29.828 1.00 94.25 144 LEU A C 1
ATOM 1134 O O . LEU A 1 144 ? -21.269 -12.084 30.786 1.00 94.25 144 LEU A O 1
ATOM 1138 N N . LYS A 1 145 ? -19.278 -11.945 29.761 1.00 93.19 145 LYS A N 1
ATOM 1139 C CA . LYS A 1 145 ? -18.534 -12.586 30.858 1.00 93.19 145 LYS A CA 1
ATOM 1140 C C . LYS A 1 145 ? -18.563 -11.733 32.127 1.00 93.19 145 LYS A C 1
ATOM 1142 O O . LYS A 1 145 ? -18.845 -12.268 33.195 1.00 93.19 145 LYS A O 1
ATOM 1147 N N . ASN A 1 146 ? -18.329 -10.425 32.018 1.00 93.75 146 ASN A N 1
ATOM 1148 C CA . ASN A 1 146 ? -18.401 -9.501 33.152 1.00 93.75 146 ASN A CA 1
ATOM 1149 C C . ASN A 1 146 ? -19.806 -9.434 33.760 1.00 93.75 146 ASN A C 1
ATOM 1151 O O . ASN A 1 146 ? -19.946 -9.403 34.982 1.00 93.75 146 ASN A O 1
ATOM 1155 N N . GLN A 1 147 ? -20.844 -9.455 32.926 1.00 94.94 147 GLN A N 1
ATOM 1156 C CA . GLN A 1 147 ? -22.229 -9.463 33.379 1.00 94.94 147 GLN A CA 1
ATOM 1157 C C . GLN A 1 147 ? -22.551 -10.738 34.172 1.00 94.94 147 GLN A C 1
ATOM 1159 O O . GLN A 1 147 ? -23.016 -10.655 35.308 1.00 94.94 147 GLN A O 1
ATOM 1164 N N . ARG A 1 148 ? -22.184 -11.913 33.644 1.00 94.44 148 ARG A N 1
ATOM 1165 C CA . ARG A 1 148 ? -22.340 -13.195 34.355 1.00 94.44 148 ARG A CA 1
ATOM 1166 C C . ARG A 1 148 ? -21.563 -13.230 35.670 1.00 94.44 148 ARG A C 1
ATOM 1168 O O . ARG A 1 148 ? -22.061 -13.746 36.663 1.00 94.44 148 ARG A O 1
ATOM 1175 N N . LEU A 1 149 ? -20.351 -12.673 35.700 1.00 94.50 149 LEU A N 1
ATOM 1176 C CA . LEU A 1 149 ? -19.559 -12.582 36.930 1.00 94.50 149 LEU A CA 1
ATOM 1177 C C . LEU A 1 149 ? -20.255 -11.726 37.996 1.00 94.50 149 LEU A C 1
ATOM 1179 O O . LEU A 1 149 ? -20.286 -12.126 39.160 1.00 94.50 149 LEU A O 1
ATOM 1183 N N . LYS A 1 150 ? -20.857 -10.591 37.615 1.00 94.00 150 LYS A N 1
ATOM 1184 C CA . LYS A 1 150 ? -21.652 -9.758 38.535 1.00 94.00 150 LYS A CA 1
ATOM 1185 C C . LYS A 1 150 ? -22.863 -10.513 39.081 1.00 94.00 150 LYS A C 1
ATOM 1187 O O . LYS A 1 150 ? -23.108 -10.455 40.282 1.00 94.00 150 LYS A O 1
ATOM 1192 N N . GLU A 1 151 ? -23.579 -11.246 38.232 1.00 94.38 151 GLU A N 1
ATOM 1193 C CA . GLU A 1 151 ? -24.731 -12.062 38.640 1.00 94.38 151 GLU A CA 1
ATOM 1194 C C . GLU A 1 151 ? -24.328 -13.167 39.620 1.00 94.38 151 GLU A C 1
ATOM 1196 O O . GLU A 1 151 ? -24.960 -13.336 40.664 1.00 94.38 151 GLU A O 1
ATOM 1201 N N . VAL A 1 152 ? -23.231 -13.879 39.342 1.00 96.31 152 VAL A N 1
ATOM 1202 C CA . VAL A 1 152 ? -22.699 -14.907 40.248 1.00 96.31 152 VAL A CA 1
ATOM 1203 C C . VAL A 1 152 ? -22.274 -14.289 41.579 1.00 96.31 152 VAL A C 1
ATOM 1205 O O . VAL A 1 152 ? -22.590 -14.842 42.631 1.00 96.31 152 VAL A O 1
ATOM 1208 N N . PHE A 1 153 ? -21.603 -13.135 41.562 1.00 94.31 153 PHE A N 1
ATOM 1209 C CA . PHE A 1 153 ? -21.185 -12.445 42.782 1.00 94.31 153 PHE A CA 1
ATOM 1210 C C . PHE A 1 153 ? -22.381 -11.994 43.628 1.00 94.31 153 PHE A C 1
ATOM 1212 O O . PHE A 1 153 ? -22.408 -12.243 44.832 1.00 94.31 153 PHE A O 1
ATOM 1219 N N . GLN A 1 154 ? -23.399 -11.398 43.002 1.00 93.06 154 GLN A N 1
ATOM 1220 C CA . GLN A 1 154 ? -24.638 -11.020 43.685 1.00 93.06 154 GLN A CA 1
ATOM 1221 C C . GLN A 1 154 ? -25.352 -12.239 44.270 1.00 93.06 154 GLN A C 1
ATOM 1223 O O . GLN A 1 154 ? -25.733 -12.217 45.439 1.00 93.06 154 GLN A O 1
ATOM 1228 N N . THR A 1 155 ? -25.462 -13.323 43.499 1.00 94.81 155 THR A N 1
ATOM 1229 C CA . THR A 1 155 ? -26.070 -14.580 43.958 1.00 94.81 155 THR A CA 1
ATOM 1230 C C . THR A 1 155 ? -25.317 -15.141 45.162 1.00 94.81 155 THR A C 1
ATOM 1232 O O . THR A 1 155 ? -25.938 -15.508 46.154 1.00 94.81 155 THR A O 1
ATOM 1235 N N . LYS A 1 156 ? -23.977 -15.157 45.123 1.00 95.25 156 LYS A N 1
ATOM 1236 C CA . LYS A 1 156 ? -23.144 -15.676 46.216 1.00 95.25 156 LYS A CA 1
ATOM 1237 C C . LYS A 1 156 ? -23.204 -14.816 47.473 1.00 95.25 156 LYS A C 1
ATOM 1239 O O . LYS A 1 156 ? -23.281 -15.366 48.569 1.00 95.25 156 LYS A O 1
ATOM 1244 N N . ILE A 1 157 ? -23.219 -13.489 47.336 1.00 93.06 157 ILE A N 1
ATOM 1245 C CA . ILE A 1 157 ? -23.449 -12.598 48.478 1.00 93.06 157 ILE A CA 1
ATOM 1246 C C . ILE A 1 157 ? -24.843 -12.832 49.059 1.00 93.06 157 ILE A C 1
ATOM 1248 O O . ILE A 1 157 ? -24.972 -12.945 50.273 1.00 93.06 157 ILE A O 1
ATOM 1252 N N . GLN A 1 158 ? -25.880 -12.937 48.227 1.00 92.81 158 GLN A N 1
ATOM 1253 C CA . GLN A 1 158 ? -27.241 -13.157 48.711 1.00 92.81 158 GLN A CA 1
ATOM 1254 C C . GLN A 1 158 ? -27.387 -14.513 49.415 1.00 92.81 158 GLN A C 1
ATOM 1256 O O . GLN A 1 158 ? -28.016 -14.591 50.470 1.00 92.81 158 GLN A O 1
ATOM 1261 N N . GLU A 1 159 ? -26.767 -15.563 48.876 1.00 95.69 159 GLU A N 1
ATOM 1262 C CA . GLU A 1 159 ? -26.684 -16.888 49.497 1.00 95.69 159 GLU A CA 1
ATOM 1263 C C . GLU A 1 159 ? -26.026 -16.791 50.881 1.00 95.69 159 GLU A C 1
ATOM 1265 O O . GLU A 1 159 ? -26.616 -17.209 51.876 1.00 95.69 159 GLU A O 1
ATOM 1270 N N . PHE A 1 160 ? -24.861 -16.141 50.973 1.00 94.69 160 PHE A N 1
ATOM 1271 C CA . PHE A 1 160 ? -24.159 -15.927 52.240 1.00 94.69 160 PHE A CA 1
ATOM 1272 C C . PHE A 1 160 ? -25.001 -15.137 53.251 1.00 94.69 160 PHE A C 1
ATOM 1274 O O . PHE A 1 160 ? -25.143 -15.551 54.400 1.00 94.69 160 PHE A O 1
ATOM 1281 N N . ARG A 1 161 ? -25.616 -14.029 52.824 1.00 93.31 161 ARG A N 1
ATOM 1282 C CA . ARG A 1 161 ? -26.495 -13.208 53.669 1.00 93.31 161 ARG A CA 1
ATOM 1283 C C . ARG A 1 161 ? -27.685 -14.004 54.198 1.00 93.31 161 ARG A C 1
ATOM 1285 O O . ARG A 1 161 ? -28.045 -13.856 55.361 1.00 93.31 161 ARG A O 1
ATOM 1292 N N . THR A 1 162 ? -28.263 -14.863 53.361 1.00 92.44 162 THR A N 1
ATOM 1293 C CA . THR A 1 162 ? -29.379 -15.740 53.738 1.00 92.44 162 THR A CA 1
ATOM 1294 C C . THR A 1 162 ? -28.938 -16.756 54.790 1.00 92.44 162 THR A C 1
ATOM 1296 O O . THR A 1 162 ? -29.626 -16.943 55.790 1.00 92.44 162 THR A O 1
ATOM 1299 N N . VAL A 1 163 ? -27.759 -17.362 54.622 1.00 95.50 163 VAL A N 1
ATOM 1300 C CA . VAL A 1 163 ? -27.186 -18.281 55.616 1.00 95.50 163 VAL A CA 1
ATOM 1301 C C . VAL A 1 163 ? -26.916 -17.561 56.941 1.00 95.50 163 VAL A C 1
ATOM 1303 O O . VAL A 1 163 ? -27.324 -18.053 57.991 1.00 95.50 163 VAL A O 1
ATOM 1306 N N . CYS A 1 164 ? -26.302 -16.373 56.917 1.00 91.81 164 CYS A N 1
ATOM 1307 C CA . CYS A 1 164 ? -26.095 -15.564 58.122 1.00 91.81 164 CYS A CA 1
ATOM 1308 C C . CYS A 1 164 ? -27.414 -15.224 58.821 1.00 91.81 164 CYS A C 1
ATOM 1310 O O . CYS A 1 164 ? -27.495 -15.335 60.043 1.00 91.81 164 CYS A O 1
ATOM 1312 N N . TYR A 1 165 ? -28.449 -14.866 58.063 1.00 92.62 165 TYR A N 1
ATOM 1313 C CA . TYR A 1 165 ? -29.772 -14.569 58.600 1.00 92.62 165 TYR A CA 1
ATOM 1314 C C . TYR A 1 165 ? -30.389 -15.772 59.318 1.00 92.62 165 TYR A C 1
ATOM 1316 O O . TYR A 1 165 ? -30.812 -15.643 60.463 1.00 92.62 165 TYR A O 1
ATOM 1324 N N . VAL A 1 166 ? -30.373 -16.954 58.695 1.00 91.75 166 VAL A N 1
ATOM 1325 C CA . VAL A 1 166 ? -30.938 -18.175 59.294 1.00 91.75 166 VAL A CA 1
ATOM 1326 C C . VAL A 1 166 ? -30.152 -18.620 60.530 1.00 91.75 166 VAL A C 1
ATOM 1328 O O . VAL A 1 166 ? -30.751 -19.061 61.507 1.00 91.75 166 VAL A O 1
ATOM 1331 N N . LEU A 1 167 ? -28.821 -18.504 60.510 1.00 92.50 167 LEU A N 1
ATOM 1332 C CA . LEU A 1 167 ? -27.971 -18.955 61.616 1.00 92.50 167 LEU A CA 1
ATOM 1333 C C . LEU A 1 167 ? -27.963 -17.994 62.809 1.00 92.50 167 LEU A C 1
ATOM 1335 O O . LEU A 1 167 ? -27.875 -18.442 63.949 1.00 92.50 167 LEU A O 1
ATOM 1339 N N . THR A 1 168 ? -28.000 -16.683 62.557 1.00 91.56 168 THR A N 1
ATOM 1340 C CA . THR A 1 168 ? -27.789 -15.659 63.599 1.00 91.56 168 THR A CA 1
ATOM 1341 C C . THR A 1 168 ? -29.045 -14.874 63.959 1.00 91.56 168 THR A C 1
ATOM 1343 O O . THR A 1 168 ? -29.076 -14.241 65.010 1.00 91.56 168 THR A O 1
ATOM 1346 N N . GLY A 1 169 ? -30.071 -14.886 63.104 1.00 90.19 169 GLY A N 1
ATOM 1347 C CA . GLY A 1 169 ? -31.255 -14.042 63.258 1.00 90.19 169 GLY A CA 1
ATOM 1348 C C . GLY A 1 169 ? -31.023 -12.568 62.903 1.00 90.19 169 GLY A C 1
ATOM 1349 O O . GLY A 1 169 ? -31.846 -11.731 63.264 1.00 90.19 169 GLY A O 1
ATOM 1350 N N . TYR A 1 170 ? -29.927 -12.232 62.212 1.00 91.31 170 TYR A N 1
ATOM 1351 C CA . TYR A 1 170 ? -29.635 -10.872 61.748 1.00 91.31 170 TYR A CA 1
ATOM 1352 C C . TYR A 1 170 ? -29.546 -10.790 60.225 1.00 91.31 170 TYR A C 1
ATOM 1354 O O . TYR A 1 170 ? -28.797 -11.523 59.578 1.00 91.31 170 TYR A O 1
ATOM 1362 N N . GLN A 1 171 ? -30.269 -9.839 59.643 1.00 91.06 171 GLN A N 1
ATOM 1363 C CA . GLN A 1 171 ? -30.160 -9.470 58.239 1.00 91.06 171 GLN A CA 1
ATOM 1364 C C . GLN A 1 171 ? -29.054 -8.424 58.073 1.00 91.06 171 GLN A C 1
ATOM 1366 O O . GLN A 1 171 ? -29.152 -7.335 58.625 1.00 91.06 171 GLN A O 1
ATOM 1371 N N . ILE A 1 172 ? -28.010 -8.755 57.311 1.00 91.62 172 ILE A N 1
ATOM 1372 C CA . ILE A 1 172 ? -26.843 -7.887 57.082 1.00 91.62 172 ILE A CA 1
ATOM 1373 C C . ILE A 1 172 ? -26.981 -7.221 55.712 1.00 91.62 172 ILE A C 1
ATOM 1375 O O . ILE A 1 172 ? -26.926 -7.932 54.718 1.00 91.62 172 ILE A O 1
ATOM 1379 N N . ASP A 1 173 ? -27.127 -5.902 55.637 1.00 90.31 173 ASP A N 1
ATOM 1380 C CA . ASP A 1 173 ? -27.206 -5.085 54.414 1.00 90.31 173 ASP A CA 1
ATOM 1381 C C . ASP A 1 173 ? -26.002 -4.134 54.300 1.00 90.31 173 ASP A C 1
ATOM 1383 O O . ASP A 1 173 ? -25.495 -3.652 55.308 1.00 90.31 173 ASP A O 1
ATOM 1387 N N . ILE A 1 174 ? -25.546 -3.830 53.079 1.00 89.06 174 ILE A N 1
ATOM 1388 C CA . ILE A 1 174 ? -24.479 -2.839 52.838 1.00 89.06 174 ILE A CA 1
ATOM 1389 C C . ILE A 1 174 ? -25.124 -1.542 52.341 1.00 89.06 174 ILE A C 1
ATOM 1391 O O . ILE A 1 174 ? -25.741 -1.522 51.276 1.00 89.06 174 ILE A O 1
ATOM 1395 N N . THR A 1 175 ? -24.980 -0.452 53.094 1.00 85.62 175 THR A N 1
ATOM 1396 C CA . THR A 1 175 ? -25.470 0.881 52.710 1.00 85.62 175 THR A CA 1
ATOM 1397 C C . THR A 1 175 ? -24.494 1.598 51.771 1.00 85.62 175 THR A C 1
ATOM 1399 O O . THR A 1 175 ? -23.297 1.313 51.742 1.00 85.62 175 THR A O 1
ATOM 1402 N N . THR A 1 176 ? -24.984 2.604 51.038 1.00 78.81 176 THR A N 1
ATOM 1403 C CA . THR A 1 176 ? -24.217 3.401 50.052 1.00 78.81 176 THR A CA 1
ATOM 1404 C C . THR A 1 176 ? -22.980 4.110 50.618 1.00 78.81 176 THR A C 1
ATOM 1406 O O . THR A 1 176 ? -22.102 4.511 49.861 1.00 78.81 176 THR A O 1
ATOM 1409 N N . GLN A 1 177 ? -22.875 4.237 51.942 1.00 79.94 177 GLN A N 1
ATOM 1410 C CA . GLN A 1 177 ? -21.738 4.835 52.649 1.00 79.94 177 GLN A CA 1
ATOM 1411 C C . GLN A 1 177 ? -20.717 3.797 53.160 1.00 79.94 177 GLN A C 1
ATOM 1413 O O . GLN A 1 177 ? -19.959 4.098 54.084 1.00 79.94 177 GLN A O 1
ATOM 1418 N N . ASN A 1 178 ? -20.706 2.581 52.596 1.00 81.38 178 ASN A N 1
ATOM 1419 C CA . ASN A 1 178 ? -19.834 1.469 53.003 1.00 81.38 178 ASN A CA 1
ATOM 1420 C C . ASN A 1 178 ? -19.970 1.117 54.500 1.00 81.38 178 ASN A C 1
ATOM 1422 O O . ASN A 1 178 ? -18.990 0.865 55.204 1.00 81.38 178 ASN A O 1
ATOM 1426 N N . GLN A 1 179 ? -21.208 1.172 54.987 1.00 88.38 179 GLN A N 1
ATOM 1427 C CA . GLN A 1 179 ? -21.605 0.790 56.339 1.00 88.38 179 GLN A CA 1
ATOM 1428 C C . GLN A 1 179 ? -22.406 -0.511 56.260 1.00 88.38 179 GLN A C 1
ATOM 1430 O O . GLN A 1 179 ? -23.062 -0.779 55.254 1.00 88.38 179 GLN A O 1
ATOM 1435 N N . TYR A 1 180 ? -22.350 -1.313 57.317 1.00 90.19 180 TYR A N 1
ATOM 1436 C CA . TYR A 1 180 ? -23.110 -2.551 57.434 1.00 90.19 180 TYR A CA 1
ATOM 1437 C C . TYR A 1 180 ? -24.313 -2.311 58.340 1.00 90.19 180 TYR A C 1
ATOM 1439 O O . TYR A 1 180 ? -24.152 -2.006 59.519 1.00 90.19 180 TYR A O 1
ATOM 1447 N N . ARG A 1 181 ? -25.520 -2.439 57.799 1.00 90.81 181 ARG A N 1
ATOM 1448 C CA . ARG A 1 181 ? -26.777 -2.355 58.542 1.00 90.81 181 ARG A CA 1
ATOM 1449 C C . ARG A 1 181 ? -27.206 -3.758 58.946 1.00 90.81 181 ARG A C 1
ATOM 1451 O O . ARG A 1 181 ? -27.412 -4.603 58.084 1.00 90.81 181 ARG A O 1
ATOM 1458 N N . LEU A 1 182 ? -27.341 -4.003 60.241 1.00 91.75 182 LEU A N 1
ATOM 1459 C CA . LEU A 1 182 ? -27.869 -5.242 60.794 1.00 91.75 182 LEU A CA 1
ATOM 1460 C C . LEU A 1 182 ? -29.283 -5.001 61.317 1.00 91.75 182 LEU A C 1
ATOM 1462 O O . LEU A 1 182 ? -29.478 -4.179 62.210 1.00 91.75 182 LEU A O 1
ATOM 1466 N N . THR A 1 183 ? -30.253 -5.743 60.793 1.00 90.94 183 THR A N 1
ATOM 1467 C CA . THR A 1 183 ? -31.639 -5.741 61.277 1.00 90.94 183 THR A CA 1
ATOM 1468 C C . THR A 1 183 ? -31.935 -7.083 61.934 1.00 90.94 183 THR A C 1
ATOM 1470 O O . THR A 1 183 ? -31.717 -8.134 61.333 1.00 90.94 183 THR A O 1
ATOM 1473 N N . SER A 1 184 ? -32.383 -7.056 63.187 1.00 89.75 184 SER A N 1
ATOM 1474 C CA . SER A 1 184 ? -32.731 -8.269 63.935 1.00 89.75 184 SER A CA 1
ATOM 1475 C C . SER A 1 184 ? -34.088 -8.813 63.484 1.00 89.75 184 SER A C 1
ATOM 1477 O O . SER A 1 184 ? -35.014 -8.041 63.253 1.00 89.75 184 SER A O 1
ATOM 1479 N N . VAL A 1 185 ? -34.239 -10.140 63.432 1.00 88.19 185 VAL A N 1
ATOM 1480 C CA . VAL A 1 185 ? -35.544 -10.816 63.259 1.00 88.19 185 VAL A CA 1
ATOM 1481 C C . VAL A 1 185 ? -36.510 -10.482 64.395 1.00 88.19 185 VAL A C 1
ATOM 1483 O O . VAL A 1 185 ? -37.721 -10.496 64.205 1.00 88.19 185 VAL A O 1
ATOM 1486 N N . TYR A 1 186 ? -35.967 -10.170 65.568 1.00 84.94 186 TYR A N 1
ATOM 1487 C CA . TYR A 1 186 ? -36.730 -9.850 66.769 1.00 84.94 186 TYR A CA 1
ATOM 1488 C C . TYR A 1 186 ? -36.880 -8.337 66.989 1.00 84.94 186 TYR A C 1
ATOM 1490 O O . TYR A 1 186 ? -37.162 -7.917 68.106 1.00 84.94 186 TYR A O 1
ATOM 1498 N N . ALA A 1 187 ? -36.627 -7.515 65.966 1.00 83.62 187 ALA A N 1
ATOM 1499 C CA . ALA A 1 187 ? -36.824 -6.072 66.051 1.00 83.62 187 ALA A CA 1
ATOM 1500 C C . ALA A 1 187 ? -38.310 -5.732 66.261 1.00 83.62 187 ALA A C 1
ATOM 1502 O O . ALA A 1 187 ? -39.176 -6.273 65.571 1.00 83.62 187 ALA A O 1
ATOM 1503 N N . GLU A 1 188 ? -38.601 -4.827 67.198 1.00 78.31 188 GLU A N 1
ATOM 1504 C CA . GLU A 1 188 ? -39.970 -4.373 67.478 1.00 78.31 188 GLU A CA 1
ATOM 1505 C C . GLU A 1 188 ? -40.484 -3.439 66.371 1.00 78.31 188 GLU A C 1
ATOM 1507 O O . GLU A 1 188 ? -41.677 -3.449 66.044 1.00 78.31 188 GLU A O 1
ATOM 1512 N N . HIS A 1 189 ? -39.581 -2.682 65.735 1.00 78.56 189 HIS A N 1
ATOM 1513 C CA . HIS A 1 189 ? -39.889 -1.816 64.599 1.00 78.56 189 HIS A CA 1
ATOM 1514 C C . HIS A 1 189 ? -39.017 -2.115 63.376 1.00 78.56 189 HIS A C 1
ATOM 1516 O O . HIS A 1 189 ? -37.854 -2.493 63.479 1.00 78.56 189 HIS A O 1
ATOM 1522 N N . MET A 1 190 ? -39.581 -1.898 62.181 1.00 74.56 190 MET A N 1
ATOM 1523 C CA . MET A 1 190 ? -38.900 -2.128 60.891 1.00 74.56 190 MET A CA 1
ATOM 1524 C C . MET A 1 190 ? -37.656 -1.244 60.692 1.00 74.56 190 MET A C 1
ATOM 1526 O O . MET A 1 190 ? -36.745 -1.587 59.930 1.00 74.56 190 MET A O 1
ATOM 1530 N N . ASP A 1 191 ? -37.625 -0.110 61.387 1.00 80.00 191 ASP A N 1
ATOM 1531 C CA . ASP A 1 191 ? -36.558 0.879 61.308 1.00 80.00 191 ASP A CA 1
ATOM 1532 C C . ASP A 1 191 ? -35.428 0.611 62.311 1.00 80.00 191 ASP A C 1
ATOM 1534 O O . ASP A 1 191 ? -34.344 1.184 62.168 1.00 80.00 191 ASP A O 1
ATOM 1538 N N . ASP A 1 192 ? -35.632 -0.306 63.265 1.00 86.19 192 ASP A N 1
ATOM 1539 C CA . ASP A 1 192 ? -34.622 -0.650 64.259 1.00 86.19 192 ASP A CA 1
ATOM 1540 C C . ASP A 1 192 ? -33.460 -1.393 63.600 1.00 86.19 192 ASP A C 1
ATOM 1542 O O . ASP A 1 192 ? -33.601 -2.477 63.020 1.00 86.19 192 ASP A O 1
ATOM 1546 N N . ALA A 1 193 ? -32.277 -0.792 63.673 1.00 88.62 193 ALA A N 1
ATOM 1547 C CA . ALA A 1 193 ? -31.086 -1.339 63.055 1.00 88.62 193 ALA A CA 1
ATOM 1548 C C . ALA A 1 193 ? -29.807 -0.955 63.799 1.00 88.62 193 ALA A C 1
ATOM 1550 O O . ALA A 1 193 ? -29.673 0.116 64.392 1.00 88.62 193 ALA A O 1
ATOM 1551 N N . LEU A 1 194 ? -28.824 -1.842 63.701 1.00 89.38 194 LEU A N 1
ATOM 1552 C CA . LEU A 1 194 ? -27.459 -1.613 64.147 1.00 89.38 194 LEU A CA 1
ATOM 1553 C C . LEU A 1 194 ? -26.613 -1.244 62.931 1.00 89.38 194 LEU A C 1
ATOM 1555 O O . LEU A 1 194 ? -26.499 -2.019 61.985 1.00 89.38 194 LEU A O 1
ATOM 1559 N N . LEU A 1 195 ? -26.017 -0.061 62.943 1.00 90.62 195 LEU A N 1
ATOM 1560 C CA . LEU A 1 195 ? -25.130 0.410 61.890 1.00 90.62 195 LEU A CA 1
ATOM 1561 C C . LEU A 1 195 ? -23.684 0.196 62.327 1.00 90.62 195 LEU A C 1
ATOM 1563 O O . LEU A 1 195 ? -23.236 0.745 63.329 1.00 90.62 195 LEU A O 1
ATOM 1567 N N . PHE A 1 196 ? -22.937 -0.588 61.562 1.00 90.44 196 PHE A N 1
ATOM 1568 C CA . PHE A 1 196 ? -21.518 -0.818 61.779 1.00 90.44 196 PHE A CA 1
ATOM 1569 C C . PHE A 1 196 ? -20.709 -0.110 60.705 1.00 90.44 196 PHE A C 1
ATOM 1571 O O . PHE A 1 196 ? -20.945 -0.267 59.506 1.00 90.44 196 PHE A O 1
ATOM 1578 N N . LYS A 1 197 ? -19.702 0.641 61.135 1.00 90.81 197 LYS A N 1
ATOM 1579 C CA . LYS A 1 197 ? -18.742 1.289 60.244 1.00 90.81 197 LYS A CA 1
ATOM 1580 C C . LYS A 1 197 ? -17.344 0.782 60.562 1.00 90.81 197 LYS A C 1
ATOM 1582 O O . LYS A 1 197 ? -16.959 0.693 61.726 1.00 90.81 197 LYS A O 1
ATOM 1587 N N . MET A 1 198 ? -16.582 0.452 59.523 1.00 87.19 198 MET A N 1
ATOM 1588 C CA . MET A 1 198 ? -15.167 0.126 59.679 1.00 87.19 198 MET A CA 1
ATOM 1589 C C . MET A 1 198 ? -14.383 1.416 59.941 1.00 87.19 198 MET A C 1
ATOM 1591 O O . MET A 1 198 ? -14.459 2.360 59.151 1.00 87.19 198 MET A O 1
ATOM 1595 N N . VAL A 1 199 ? -13.652 1.465 61.054 1.00 86.00 199 VAL A N 1
ATOM 1596 C CA .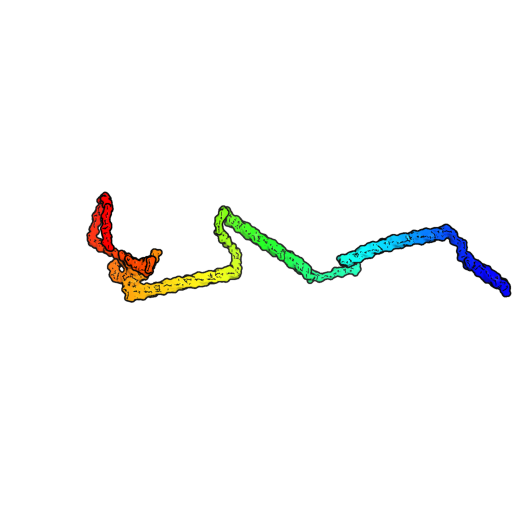 VAL A 1 199 ? -12.807 2.607 61.426 1.00 86.00 199 VAL A CA 1
ATOM 1597 C C . VAL A 1 199 ? -11.348 2.313 61.064 1.00 86.00 199 VAL A C 1
ATOM 1599 O O . VAL A 1 199 ? -10.919 1.156 61.031 1.00 86.00 199 VAL A O 1
ATOM 1602 N N . ALA A 1 200 ? -10.576 3.366 60.774 1.00 75.69 200 ALA A N 1
ATOM 1603 C CA . ALA A 1 200 ? -9.141 3.285 60.516 1.00 75.69 200 ALA A CA 1
ATOM 1604 C C . ALA A 1 200 ? -8.428 2.648 61.725 1.00 75.69 200 ALA A C 1
ATOM 1606 O O . ALA A 1 200 ? -8.266 3.271 62.772 1.00 75.69 200 ALA A O 1
ATOM 1607 N N . GLY A 1 201 ? -8.074 1.369 61.590 1.00 77.12 201 GLY A N 1
ATOM 1608 C CA . GLY A 1 201 ? -7.573 0.524 62.678 1.00 77.12 201 GLY A CA 1
ATOM 1609 C C . GLY A 1 201 ? -8.185 -0.879 62.720 1.00 77.12 201 GLY A C 1
ATOM 1610 O O . GLY A 1 201 ? -7.771 -1.687 63.542 1.00 77.12 201 GLY A O 1
ATOM 1611 N N . GLY A 1 202 ? -9.143 -1.193 61.838 1.00 79.75 202 GLY A N 1
ATOM 1612 C CA . GLY A 1 202 ? -9.675 -2.552 61.666 1.00 79.75 202 GLY A CA 1
ATOM 1613 C C . GLY A 1 202 ? -10.736 -2.962 62.692 1.00 79.75 202 GLY A C 1
ATOM 1614 O O . GLY A 1 202 ? -11.241 -4.079 62.630 1.00 79.75 202 GLY A O 1
ATOM 1615 N N . TYR A 1 203 ? -11.105 -2.065 63.607 1.00 84.12 203 TYR A N 1
ATOM 1616 C CA . TYR A 1 203 ? -12.226 -2.247 64.525 1.00 84.12 203 TYR A CA 1
ATOM 1617 C C . TYR A 1 203 ? -13.528 -1.703 63.922 1.00 84.12 203 TYR A C 1
ATOM 1619 O O . TYR A 1 203 ? -13.532 -0.796 63.082 1.00 84.12 203 TYR A O 1
ATOM 1627 N N . LEU A 1 204 ? -14.649 -2.277 64.359 1.00 87.94 204 LEU A N 1
ATOM 1628 C CA . LEU A 1 204 ? -15.990 -1.860 63.963 1.00 87.94 204 LEU A CA 1
ATOM 1629 C C . LEU A 1 204 ? -16.568 -0.932 65.034 1.00 87.94 204 LEU A C 1
ATOM 1631 O O . LEU A 1 204 ? -16.682 -1.324 66.194 1.00 87.94 204 LEU A O 1
ATOM 1635 N N . SER A 1 205 ? -16.950 0.285 64.649 1.00 87.88 205 SER A N 1
ATOM 1636 C CA . SER A 1 205 ? -17.777 1.150 65.494 1.00 87.88 205 SER A CA 1
ATOM 1637 C C . SER A 1 205 ? -19.245 0.820 65.261 1.00 87.88 205 SER A C 1
ATOM 1639 O O . SER A 1 205 ? -19.676 0.781 64.105 1.00 87.88 205 SER A O 1
ATOM 1641 N N . VAL A 1 206 ? -20.005 0.630 66.337 1.00 89.56 206 VAL A N 1
ATOM 1642 C CA . VAL A 1 206 ? -21.453 0.412 66.284 1.00 89.56 206 VAL A CA 1
ATOM 1643 C C . VAL A 1 206 ? -22.196 1.714 66.580 1.00 89.56 206 VAL A C 1
ATOM 1645 O O . VAL A 1 206 ? -21.833 2.464 67.483 1.00 89.56 206 VAL A O 1
ATOM 1648 N N . SER A 1 207 ? -23.238 1.988 65.809 1.00 87.62 207 SER A N 1
ATOM 1649 C CA . SER A 1 207 ? -24.218 3.041 66.051 1.00 87.62 207 SER A CA 1
ATOM 1650 C C . SER A 1 207 ? -25.596 2.396 66.073 1.00 87.62 207 SER A C 1
ATOM 1652 O O . SER A 1 207 ? -25.951 1.644 65.168 1.00 87.62 207 SER A O 1
ATOM 1654 N N . ILE A 1 208 ? -26.352 2.644 67.134 1.00 87.12 208 ILE A N 1
ATOM 1655 C CA . ILE A 1 208 ? -27.641 2.000 67.371 1.00 87.12 208 ILE A CA 1
ATOM 1656 C C . ILE A 1 208 ? -28.734 2.974 66.939 1.00 87.12 208 ILE A C 1
ATOM 1658 O O . ILE A 1 208 ? -28.786 4.103 67.419 1.00 87.12 208 ILE A O 1
ATOM 1662 N N . SER A 1 209 ? -29.593 2.553 66.017 1.00 79.75 209 SER A N 1
ATOM 1663 C CA . SER A 1 209 ? -30.777 3.303 65.606 1.00 79.75 209 SER A CA 1
ATOM 1664 C C . SER A 1 209 ? -31.997 2.512 66.048 1.00 79.75 209 SER A C 1
ATOM 1666 O O . SER A 1 209 ? -32.366 1.543 65.396 1.00 79.75 209 SER A O 1
ATOM 1668 N N . ILE A 1 210 ? -32.571 2.889 67.190 1.00 77.94 210 ILE A N 1
ATOM 1669 C CA . ILE A 1 210 ? -33.803 2.299 67.721 1.00 77.94 210 ILE A CA 1
ATOM 1670 C C . ILE A 1 210 ? -34.876 3.379 67.688 1.00 77.94 210 ILE A C 1
ATOM 1672 O O . ILE A 1 210 ? -34.697 4.478 68.220 1.00 77.94 210 ILE A O 1
ATOM 1676 N N . SER A 1 211 ? -35.992 3.054 67.058 1.00 67.56 211 SER A N 1
ATOM 1677 C CA . SER A 1 211 ? -37.193 3.866 67.023 1.00 67.56 211 SER A CA 1
ATOM 1678 C C . SER A 1 211 ? -37.908 3.681 68.349 1.00 67.56 211 SER A C 1
ATOM 1680 O O . SER A 1 211 ? -38.720 2.785 68.522 1.00 67.56 211 SER A O 1
ATOM 1682 N N . LEU A 1 212 ? -37.600 4.523 69.329 1.00 58.97 212 LEU A N 1
ATOM 1683 C CA . LEU A 1 212 ? -38.395 4.572 70.549 1.00 58.97 212 LEU A CA 1
ATOM 1684 C C . LEU A 1 212 ? -39.792 5.073 70.176 1.00 58.97 212 LEU A C 1
ATOM 1686 O O . LEU A 1 212 ? -39.985 6.268 69.937 1.00 58.97 212 LEU A O 1
ATOM 1690 N N . LEU A 1 213 ? -40.770 4.169 70.127 1.00 48.62 213 LEU A N 1
ATOM 1691 C CA . LEU A 1 213 ? -42.176 4.540 70.072 1.00 48.62 213 LEU A CA 1
ATOM 1692 C C . LEU A 1 213 ? -42.521 5.251 71.387 1.00 48.62 213 LEU A C 1
ATOM 1694 O O . LEU A 1 213 ? -42.935 4.646 72.376 1.00 48.62 213 LEU A O 1
ATOM 1698 N N . CYS A 1 214 ? -42.322 6.570 71.409 1.00 40.59 214 CYS A N 1
ATOM 1699 C CA . CYS A 1 214 ? -42.882 7.442 72.426 1.00 40.59 214 CYS A CA 1
ATOM 1700 C C . CYS A 1 214 ? -44.406 7.398 72.276 1.00 40.59 214 CYS A C 1
ATOM 1702 O O . CYS A 1 214 ? -45.011 8.206 71.579 1.00 40.59 214 CYS A O 1
ATOM 1704 N N . SER A 1 215 ? -45.034 6.427 72.934 1.00 44.62 215 SER A N 1
ATOM 1705 C CA . SER A 1 215 ? -46.492 6.284 73.000 1.00 44.62 215 SER A CA 1
ATOM 1706 C C . SER A 1 215 ? -47.134 7.258 74.006 1.00 44.62 215 SER A C 1
ATOM 1708 O O . SER A 1 215 ? -48.290 7.077 74.375 1.00 44.62 215 SER A O 1
ATOM 1710 N N . CYS A 1 216 ? -46.416 8.295 74.466 1.00 37.25 216 CYS A N 1
ATOM 1711 C CA . CYS A 1 216 ? -46.855 9.172 75.559 1.00 37.25 216 CYS A CA 1
ATOM 1712 C C . CYS A 1 216 ? -46.602 10.676 75.322 1.00 37.25 216 CYS A C 1
ATOM 1714 O O . CYS A 1 216 ? -46.185 11.365 76.248 1.00 37.25 216 CYS A O 1
ATOM 1716 N N . CYS A 1 217 ? -46.879 11.230 74.137 1.00 31.78 217 CYS A N 1
ATOM 1717 C CA . CYS A 1 217 ? -46.967 12.693 73.993 1.00 31.78 217 CYS A CA 1
ATOM 1718 C C . CYS A 1 217 ? -48.119 13.108 73.058 1.00 31.78 217 CYS A C 1
ATOM 1720 O O . CYS A 1 217 ? -48.032 12.863 71.854 1.00 31.78 217 CYS A O 1
ATOM 1722 N N . PRO A 1 218 ? -49.204 13.728 73.568 1.00 40.59 218 PRO A N 1
ATOM 1723 C CA . PRO A 1 218 ? -50.236 14.318 72.719 1.00 40.59 218 PRO A CA 1
ATOM 1724 C C . P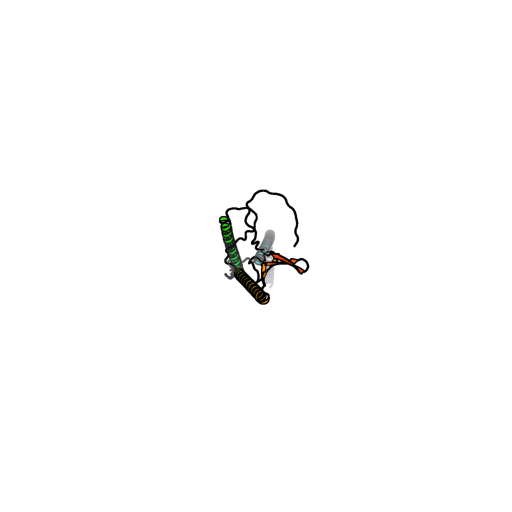RO A 1 218 ? -49.704 15.594 72.032 1.00 40.59 218 PRO A C 1
ATOM 1726 O O . PRO A 1 218 ? -48.794 16.240 72.559 1.00 40.59 218 PRO A O 1
ATOM 1729 N N . PRO A 1 219 ? -50.255 15.996 70.872 1.00 42.97 219 PRO A N 1
ATOM 1730 C CA . PRO A 1 219 ? -49.753 17.147 70.132 1.00 42.97 219 PRO A CA 1
ATOM 1731 C C . PRO A 1 219 ? -50.179 18.450 70.823 1.00 42.97 219 PRO A C 1
ATOM 1733 O O . PRO A 1 219 ? -51.362 18.783 70.858 1.00 42.97 219 PRO A O 1
ATOM 1736 N N . LEU A 1 220 ? -49.217 19.208 71.354 1.00 36.12 220 LEU A N 1
ATOM 1737 C CA . LEU A 1 220 ? -49.421 20.605 71.739 1.00 36.12 220 LEU A CA 1
ATOM 1738 C C . LEU A 1 220 ? -48.947 21.524 70.606 1.00 36.12 220 LEU A C 1
ATOM 1740 O O . LEU A 1 220 ? -47.833 21.415 70.097 1.00 36.12 220 LEU A O 1
ATOM 1744 N N . SER A 1 221 ? -49.865 22.397 70.205 1.00 34.59 221 SER A N 1
ATOM 1745 C CA . SER A 1 221 ? -49.794 23.423 69.161 1.00 34.59 221 SER A CA 1
ATOM 1746 C C . SER A 1 221 ? -48.667 24.462 69.349 1.00 34.59 221 SER A C 1
ATOM 1748 O O . SER A 1 221 ? -48.165 24.626 70.461 1.00 34.59 221 SER A O 1
ATOM 1750 N N . PRO A 1 222 ? -48.282 25.206 68.287 1.00 46.22 222 PRO A N 1
ATOM 1751 C CA . PRO A 1 222 ? -47.016 25.929 68.227 1.00 46.22 222 PRO A CA 1
ATOM 1752 C C . PRO A 1 222 ? -47.139 27.392 68.677 1.00 46.22 222 PRO A C 1
ATOM 1754 O O . PRO A 1 222 ? -47.891 28.163 68.087 1.00 46.22 222 PRO A O 1
ATOM 1757 N N . SER A 1 223 ? -46.320 27.817 69.641 1.00 39.50 223 SER A N 1
ATOM 1758 C CA . SER A 1 223 ? -45.910 29.224 69.763 1.00 39.50 223 SER A CA 1
ATOM 1759 C C . SER A 1 223 ? -44.662 29.386 70.639 1.00 39.50 223 SER A C 1
ATOM 1761 O O . SER A 1 223 ? -44.612 28.857 71.745 1.00 39.50 223 SER A O 1
ATOM 1763 N N . SER A 1 224 ? -43.724 30.205 70.149 1.00 32.84 224 SER A N 1
ATOM 1764 C CA . SER A 1 224 ? -42.521 30.783 70.789 1.00 32.84 224 SER A CA 1
ATOM 1765 C C . SER A 1 224 ? -41.241 29.926 70.937 1.00 32.84 224 SER A C 1
ATOM 1767 O O . SER A 1 224 ? -41.132 29.040 71.773 1.00 32.84 224 SER A O 1
ATOM 1769 N N . GLN A 1 225 ? -40.239 30.275 70.118 1.00 34.47 225 GLN A N 1
ATOM 1770 C CA . GLN A 1 225 ? -38.780 30.149 70.346 1.00 34.47 225 GLN A CA 1
ATOM 1771 C C . GLN A 1 225 ? -38.283 31.179 71.399 1.00 34.47 225 GLN A C 1
ATOM 1773 O O . GLN A 1 225 ? -39.052 32.109 71.662 1.00 34.47 225 GLN A O 1
ATOM 1778 N N . PRO A 1 226 ? -36.988 31.225 71.834 1.00 50.34 226 PRO A N 1
ATOM 1779 C CA . PRO A 1 226 ? -35.853 30.253 71.916 1.00 50.34 226 PRO A CA 1
ATOM 1780 C C . PRO A 1 226 ? -35.170 30.322 73.340 1.00 50.34 226 PRO A C 1
ATOM 1782 O O . PRO A 1 226 ? -35.848 30.807 74.246 1.00 50.34 226 PRO A O 1
ATOM 1785 N N . PRO A 1 227 ? -33.877 29.967 73.631 1.00 45.78 227 PRO A N 1
ATOM 1786 C CA . PRO A 1 227 ? -32.809 29.228 72.919 1.00 45.78 227 PRO A CA 1
ATOM 1787 C C . PRO A 1 227 ? -32.222 27.996 73.686 1.00 45.78 227 PRO A C 1
ATOM 1789 O O . PRO A 1 227 ? -32.536 27.749 74.844 1.00 45.78 227 PRO A O 1
ATOM 1792 N N . CYS A 1 228 ? -31.349 27.230 73.010 1.00 37.88 228 CYS A N 1
ATOM 1793 C CA . CYS A 1 228 ? -30.511 26.100 73.494 1.00 37.88 228 CYS A CA 1
ATOM 1794 C C . CYS A 1 228 ? -29.763 26.402 74.825 1.00 37.88 228 CYS A C 1
ATOM 1796 O O . CYS A 1 228 ? -29.497 27.586 75.044 1.00 37.88 228 CYS A O 1
ATOM 1798 N N . PRO A 1 229 ? -29.306 25.432 75.673 1.00 49.16 229 PRO A N 1
ATOM 1799 C CA . PRO A 1 229 ? -28.464 24.260 75.323 1.00 49.16 229 PRO A CA 1
ATOM 1800 C C . PRO A 1 229 ? -28.696 23.001 76.223 1.00 49.16 229 PRO A C 1
ATOM 1802 O O . PRO A 1 229 ? -29.737 22.906 76.853 1.00 49.16 229 PRO A O 1
ATOM 1805 N N . PHE A 1 230 ? -27.718 22.078 76.300 1.00 33.81 230 PHE A N 1
ATOM 1806 C CA . PHE A 1 230 ? -27.648 20.777 77.025 1.00 33.81 230 PHE A CA 1
ATOM 1807 C C . PHE A 1 230 ? -28.041 19.566 76.156 1.00 33.81 230 PHE A C 1
ATOM 1809 O O . PHE A 1 230 ? -29.197 19.378 75.813 1.00 33.81 230 PHE A O 1
ATOM 1816 N N . LEU A 1 231 ? -27.097 18.807 75.584 1.00 38.78 231 LEU A N 1
ATOM 1817 C CA . LEU A 1 231 ? -26.121 17.907 76.223 1.00 38.78 231 LEU A CA 1
ATOM 1818 C C . LEU A 1 231 ? -26.811 16.849 77.098 1.00 38.78 231 LEU A C 1
ATOM 1820 O O . LEU A 1 231 ? -27.036 17.090 78.276 1.00 38.78 231 LEU A O 1
ATOM 1824 N N . CYS A 1 232 ? -27.074 15.669 76.534 1.00 31.91 232 CYS A N 1
ATOM 1825 C CA . CYS A 1 232 ? -27.158 14.428 77.299 1.00 31.91 232 CYS A CA 1
ATOM 1826 C C . CYS A 1 232 ? -26.549 13.285 76.484 1.00 31.91 232 CYS A C 1
ATOM 1828 O O . CYS A 1 232 ? -27.003 12.953 75.393 1.00 31.91 232 CYS A O 1
ATOM 1830 N N . HIS A 1 233 ? -25.475 12.748 77.054 1.00 32.44 233 HIS A N 1
ATOM 1831 C CA . HIS A 1 233 ? -24.895 11.444 76.788 1.00 32.44 233 HIS A CA 1
ATOM 1832 C C . HIS A 1 233 ? -25.941 10.328 76.929 1.00 32.44 233 HIS A C 1
ATOM 1834 O O . HIS A 1 233 ? -26.624 10.273 77.952 1.00 32.44 233 HIS A O 1
ATOM 1840 N N . ILE A 1 234 ? -25.984 9.429 75.945 1.00 37.38 234 ILE A N 1
ATOM 1841 C CA . ILE A 1 234 ? -25.786 7.960 75.975 1.00 37.38 234 ILE A CA 1
ATOM 1842 C C . ILE A 1 234 ? -26.328 7.424 74.650 1.00 37.38 234 ILE A C 1
ATOM 1844 O O . ILE A 1 234 ? -27.487 7.749 74.316 1.00 37.38 234 ILE A O 1
#

Radius of gyration: 63.04 Å; chains: 1; bounding box: 126×50×171 Å

Sequence (234 aa):
MGSELESLKKQQAFIVEGNPLVTKEEVDALRLKIEELEAERQRLEEQNNVLEMRMERHDLEGDYDPVKTKVLHFSLNPTSQAKQQRLQEAEALRTELQCLREHLRSLQAGGTVSAPGGDASLGVNLPPSQEVLDLRKQMESAELKNQRLKEVFQTKIQEFRTVCYVLTGYQIDITTQNQYRLTSVYAEHMDDALLFKMVAGGYLSVSISISLLCSCCPPLSPSSQPPCPFLCHI

Organism: Umbra pygmaea (NCBI:txid75934)

Secondary structure (DSSP, 8-state):
--HHHHHHHHHHHHHHTS-S---HHHHHHHHHHHHHHHHHHHHHHHHHHHHHHHHHHHHHHT---TTT------SS-HHHHHHHHHHHHHHHHHHHHHHHHHHHHHHHHH-----S-S-------SPPPHHHHHHHHHHHHHHHHHHHHHHHHHHHHHHHHHHHHHHHSEEEEEETTTEEEEEETT-SSTT-EEEEEE-TTSPEEEEEE----------PPP------------

pLDDT: mean 79.12, std 20.04, range [31.78, 98.19]

InterPro domains:
  IPR008672 Spindle assembly checkpoint component Mad1 [PF05557] (3-198)
  IPR008672 Spindle assembly checkpoint component Mad1 [PTHR23168] (23-200)

Foldseek 3Di:
DPPVVVVVVVVVVVVVVPDPDPPVVNVVVVVVVVVVVVVVVVVVVVVVVVVVVVVVVCVVVVDDDVVVDDDDDDPDDPVVVVVVVVVVVVVVVVVVVVVVVVVVVVVVVVDPDDDDDDDDPPPDPDPQDPVSVVVVVVVVVVVVVVVVVVVVVVVVVVVVQVVCCVVPQWRWDQDPVRWTWIDGVPAPDPQWTWIWDQDDPRDIDIDTDHDPPPPDDDDDDDDDDDDDDDDDDD